Protein AF-A0A959KYC9-F1 (afdb_monomer_lite)

Secondary structure (DSSP, 8-state):
--HHHHHHHHHHHHHHHHHHHHHHHHHHHHHHHHHTTTS-HHHHHHHHHHHHHHHHHHHHHTT-TTTTTTTT----SS--GGGGHHHHHHHHHHHTT----HHHHHHHHHH-SS--SSHHHHHHHHH-TTSHHHHHHHHHHHHHHHHHHHHHHHHHHHHHHHHHHHHHSPPPHHHHHHHHHHHHHHHHHHHHHHHHHHHHHHHGGGGGGTT--HHHHHHHHHHHHHHHHHHHHHTT---

Radius of gyration: 20.06 Å; chains: 1; bounding box: 44×33×62 Å

Sequence (239 aa):
MDISFLVMWLGFALASYSVVGNDVIQTLGTFLTSNEKRVKWWILWLFSASVLSAVLIYGYVQGNISYGRLDKFVFPEQYAWYYLLPPIVLLAITRLGIPVSTTFMILTLFSLSDIPGDLPTMVNSVFDTDQQLGSMIQKSWMGYVVAFGAAIIIYLLITRLTEKFFLDNPITKNGRVFWTIAQWCSTGFLWSQWLTQDLANIYVYLRGGFETTPFGFGVSLAILVGLLAYIFYSRGGAV

Foldseek 3Di:
DQCLVVLLVVLLLLLLLLVCLQVVCVQCVVVLVVCVVPDPLVVVLVLLLVLLCVLQVVCVVVLFSLLCQCVPFDADPGDDNCLSVLSVVSVVVLLVVDRDDLCLSNVVVRRPPDQPPDPVVNVVLCVDCPHPNVVVVVVVVVVVVVVVVVCVVVCVVCCVVPVVVCVVPPQDPVNVVVVNVVVSVVSSVSSSVCSNNCVCSSCSSVVRSNPQDPVNSVVSSCSNSVSSSVCSVCSSDRD

pLDDT: mean 82.15, std 12.06, range [39.38, 97.06]

Structure (mmCIF, N/CA/C/O backbone):
data_AF-A0A959KYC9-F1
#
_entry.id   AF-A0A959KYC9-F1
#
loop_
_atom_site.group_PDB
_atom_site.id
_atom_site.type_symbol
_atom_site.label_atom_id
_atom_site.label_alt_id
_atom_site.label_comp_id
_atom_site.label_asym_id
_atom_site.label_entity_id
_atom_site.label_seq_id
_atom_site.pdbx_PDB_ins_code
_atom_site.Cartn_x
_atom_site.Cartn_y
_atom_site.Cartn_z
_atom_site.occupancy
_atom_site.B_iso_or_equiv
_atom_site.auth_seq_id
_atom_site.auth_comp_id
_atom_site.auth_asym_id
_atom_site.auth_atom_id
_atom_site.pdbx_PDB_model_num
ATOM 1 N N . MET A 1 1 ? 14.164 12.279 -24.801 1.00 49.84 1 MET A N 1
ATOM 2 C CA . MET A 1 1 ? 14.074 12.221 -23.328 1.00 49.84 1 MET A CA 1
ATOM 3 C C . MET A 1 1 ? 13.610 10.830 -22.980 1.00 49.84 1 MET A C 1
ATOM 5 O O . MET A 1 1 ? 12.670 10.372 -23.617 1.00 49.84 1 MET A O 1
ATOM 9 N N . ASP A 1 2 ? 14.299 10.153 -22.070 1.00 69.31 2 ASP A N 1
ATOM 10 C CA . ASP A 1 2 ? 13.946 8.794 -21.673 1.00 69.31 2 ASP A CA 1
ATOM 11 C C . ASP A 1 2 ? 12.583 8.808 -20.957 1.00 69.31 2 ASP A C 1
ATOM 13 O O . ASP A 1 2 ? 12.466 9.226 -19.805 1.00 69.31 2 ASP A O 1
ATOM 17 N N . ILE A 1 3 ? 11.525 8.440 -21.691 1.00 85.31 3 ILE A N 1
ATOM 18 C CA . ILE A 1 3 ? 10.139 8.391 -21.197 1.00 85.31 3 ILE A CA 1
ATOM 19 C C . ILE A 1 3 ? 10.022 7.386 -20.043 1.00 85.31 3 ILE A C 1
ATOM 21 O O . ILE A 1 3 ? 9.133 7.536 -19.205 1.00 85.31 3 ILE A O 1
ATOM 25 N N . SER A 1 4 ? 10.956 6.433 -19.947 1.00 88.06 4 SER A N 1
ATOM 26 C CA . SER A 1 4 ? 10.994 5.403 -18.913 1.00 88.06 4 SER A CA 1
ATOM 27 C C . SER A 1 4 ? 10.927 6.002 -17.508 1.00 88.06 4 SER A C 1
ATOM 29 O O . SER A 1 4 ? 10.061 5.628 -16.722 1.00 88.06 4 SER A O 1
ATOM 31 N N . PHE A 1 5 ? 11.741 7.024 -17.212 1.00 88.81 5 PHE A N 1
ATOM 32 C CA . PHE A 1 5 ? 11.738 7.673 -15.895 1.00 88.81 5 PHE A CA 1
ATOM 33 C C . PHE A 1 5 ? 10.373 8.284 -15.544 1.00 88.81 5 PHE A C 1
ATOM 35 O O . PHE A 1 5 ? 9.886 8.133 -14.422 1.00 88.81 5 PHE A O 1
ATOM 42 N N . LEU A 1 6 ? 9.735 8.954 -16.510 1.00 90.56 6 LEU A N 1
ATOM 43 C CA . LEU A 1 6 ? 8.405 9.535 -16.321 1.00 90.56 6 LEU A CA 1
ATOM 44 C C . LEU A 1 6 ? 7.352 8.446 -16.113 1.00 90.56 6 LEU A C 1
ATOM 46 O O . LEU A 1 6 ? 6.529 8.575 -15.213 1.00 90.56 6 LEU A O 1
ATOM 50 N N . VAL A 1 7 ? 7.390 7.370 -16.901 1.00 91.94 7 VAL A N 1
ATOM 51 C CA . VAL A 1 7 ? 6.451 6.247 -16.782 1.00 91.94 7 VAL A CA 1
ATOM 52 C C . VAL A 1 7 ? 6.616 5.522 -15.451 1.00 91.94 7 VAL A C 1
ATOM 54 O O . VAL A 1 7 ? 5.615 5.189 -14.827 1.00 91.94 7 VAL A O 1
ATOM 57 N N . MET A 1 8 ? 7.845 5.316 -14.979 1.00 92.31 8 MET A N 1
ATOM 58 C CA . MET A 1 8 ? 8.112 4.683 -13.687 1.00 92.31 8 MET A CA 1
ATOM 59 C C . MET A 1 8 ? 7.513 5.492 -12.535 1.00 92.31 8 MET A C 1
ATOM 61 O O . MET A 1 8 ? 6.758 4.950 -11.733 1.00 92.31 8 MET A O 1
ATOM 65 N N . TRP A 1 9 ? 7.788 6.797 -12.460 1.00 92.94 9 TRP A N 1
ATOM 66 C CA . TRP A 1 9 ? 7.301 7.628 -11.354 1.00 92.94 9 TRP A CA 1
ATOM 67 C C . TRP A 1 9 ? 5.812 7.950 -11.446 1.00 92.94 9 TRP A C 1
ATOM 69 O O . TRP A 1 9 ? 5.120 7.940 -10.427 1.00 92.94 9 TRP A O 1
ATOM 79 N N . LEU A 1 10 ? 5.298 8.199 -12.651 1.00 93.69 10 LEU A N 1
ATOM 80 C CA . LEU A 1 10 ? 3.869 8.406 -12.859 1.00 93.69 10 LEU A CA 1
ATOM 81 C C . LEU A 1 10 ? 3.091 7.111 -12.603 1.00 93.69 10 LEU A C 1
ATOM 83 O O . LEU A 1 10 ? 2.069 7.135 -11.924 1.00 93.69 10 LEU A O 1
ATOM 87 N N . GLY A 1 11 ? 3.606 5.979 -13.084 1.00 93.44 11 GLY A N 1
ATOM 88 C CA . GLY A 1 11 ? 3.056 4.652 -12.830 1.00 93.44 11 GLY A CA 1
ATOM 89 C C . GLY A 1 11 ? 3.070 4.316 -11.346 1.00 93.44 11 GLY A C 1
ATOM 90 O O . GLY A 1 11 ? 2.035 3.935 -10.814 1.00 93.44 11 GLY A O 1
ATOM 91 N N . PHE A 1 12 ? 4.180 4.577 -10.649 1.00 94.44 12 PHE A N 1
ATOM 92 C CA . PHE A 1 12 ? 4.275 4.437 -9.196 1.00 94.44 12 PHE A CA 1
ATOM 93 C C . PHE A 1 12 ? 3.235 5.294 -8.470 1.00 94.44 12 PHE A C 1
ATOM 95 O O . PHE A 1 12 ? 2.561 4.794 -7.575 1.00 94.44 12 PHE A O 1
ATOM 102 N N . ALA A 1 13 ? 3.064 6.566 -8.843 1.00 93.81 13 ALA A N 1
ATOM 103 C CA . ALA A 1 13 ? 2.095 7.454 -8.201 1.00 93.81 13 ALA A CA 1
ATOM 104 C C . ALA A 1 13 ? 0.641 7.006 -8.443 1.00 93.81 13 ALA A C 1
ATOM 106 O O . ALA A 1 13 ? -0.153 6.958 -7.502 1.00 93.81 13 ALA A O 1
ATOM 107 N N . LEU A 1 14 ? 0.296 6.630 -9.680 1.00 93.12 14 LEU A N 1
ATOM 108 C CA . LEU A 1 14 ? -1.042 6.146 -10.039 1.00 93.12 14 LEU A CA 1
ATOM 109 C C . LEU A 1 14 ? -1.346 4.778 -9.412 1.00 93.12 14 LEU A C 1
ATOM 111 O O . LEU A 1 14 ? -2.449 4.562 -8.905 1.00 93.12 14 LEU A O 1
ATOM 115 N N . ALA A 1 15 ? -0.374 3.864 -9.408 1.00 92.25 15 ALA A N 1
ATOM 116 C CA . ALA A 1 15 ? -0.476 2.570 -8.738 1.00 92.25 15 ALA A CA 1
ATOM 117 C C . ALA A 1 15 ? -0.603 2.756 -7.226 1.00 92.25 15 ALA A C 1
ATOM 119 O O . ALA A 1 15 ? -1.477 2.161 -6.611 1.00 92.25 15 ALA A O 1
ATOM 120 N N . SER A 1 16 ? 0.189 3.652 -6.631 1.00 92.12 16 SER A N 1
ATOM 121 C CA . SER A 1 16 ? 0.054 3.997 -5.216 1.00 92.12 16 SER A CA 1
ATOM 122 C C . SER A 1 16 ? -1.356 4.489 -4.916 1.00 92.12 16 SER A C 1
ATOM 124 O O . SER A 1 16 ? -1.981 4.001 -3.988 1.00 92.12 16 SER A O 1
ATOM 126 N N . TYR A 1 17 ? -1.901 5.411 -5.711 1.00 90.38 17 TYR A N 1
ATOM 127 C CA . TYR A 1 17 ? -3.243 5.937 -5.463 1.00 90.38 17 TYR A CA 1
ATOM 128 C C . TYR A 1 17 ? -4.341 4.872 -5.626 1.00 90.38 17 TYR A C 1
ATOM 130 O O . TYR A 1 17 ? -5.190 4.742 -4.748 1.00 90.38 17 TYR A O 1
ATOM 138 N N . SER A 1 18 ? -4.301 4.075 -6.699 1.00 88.00 18 SER A N 1
ATOM 139 C CA . SER A 1 18 ? -5.305 3.028 -6.965 1.00 88.00 18 SER A CA 1
ATOM 140 C C . SER A 1 18 ? -5.244 1.865 -5.980 1.00 88.00 18 SER A C 1
ATOM 142 O O . SER A 1 18 ? -6.270 1.481 -5.424 1.00 88.00 18 SER A O 1
ATOM 144 N N . VAL A 1 19 ? -4.052 1.315 -5.742 1.00 87.38 19 VAL A N 1
ATOM 145 C CA . VAL A 1 19 ? -3.854 0.150 -4.870 1.00 87.38 19 VAL A CA 1
ATOM 146 C C . VAL A 1 19 ? -4.106 0.529 -3.418 1.00 87.38 19 VAL A C 1
ATOM 148 O O . VAL A 1 19 ? -4.891 -0.126 -2.739 1.00 87.38 19 VAL A O 1
ATOM 151 N N . VAL A 1 20 ? -3.505 1.626 -2.942 1.00 85.19 20 VAL A N 1
ATOM 152 C CA . VAL A 1 20 ? -3.712 2.085 -1.563 1.00 85.19 20 VAL A CA 1
ATOM 153 C C . VAL A 1 20 ? -5.174 2.506 -1.378 1.00 85.19 20 VAL A C 1
ATOM 155 O O . VAL A 1 20 ? -5.786 2.124 -0.390 1.00 85.19 20 VAL A O 1
ATOM 158 N N . GLY A 1 21 ? -5.777 3.221 -2.332 1.00 80.00 21 GLY A N 1
ATOM 159 C CA . GLY A 1 21 ? -7.188 3.615 -2.258 1.00 80.00 21 GLY A CA 1
ATOM 160 C C . GLY A 1 21 ? -8.151 2.428 -2.137 1.00 80.00 21 GLY A C 1
ATOM 161 O O . GLY A 1 21 ? -9.035 2.449 -1.281 1.00 80.00 21 GLY A O 1
ATOM 162 N N . ASN A 1 22 ? -7.955 1.379 -2.939 1.00 81.88 22 ASN A N 1
ATOM 163 C CA . ASN A 1 22 ? -8.797 0.181 -2.924 1.00 81.88 22 ASN A CA 1
ATOM 164 C C . ASN A 1 22 ? -8.577 -0.672 -1.663 1.00 81.88 22 ASN A C 1
ATOM 166 O O . ASN A 1 22 ? -9.526 -1.017 -0.956 1.00 81.88 22 ASN A O 1
ATOM 170 N N . ASP A 1 23 ? -7.321 -0.990 -1.357 1.00 84.31 23 ASP A N 1
ATOM 171 C CA . ASP A 1 23 ? -6.991 -2.064 -0.421 1.00 84.31 23 ASP A CA 1
ATOM 172 C C . ASP A 1 23 ? -6.817 -1.560 1.026 1.00 84.31 23 ASP A C 1
ATOM 174 O O . ASP A 1 23 ? -7.086 -2.294 1.986 1.00 84.31 23 ASP A O 1
ATOM 178 N N . VAL A 1 24 ? -6.446 -0.285 1.229 1.00 82.38 24 VAL A N 1
ATOM 179 C CA . VAL A 1 24 ? -6.380 0.309 2.580 1.00 82.38 24 VAL A CA 1
ATOM 180 C C . VAL A 1 24 ? -7.754 0.407 3.203 1.00 82.38 24 VAL A C 1
ATOM 182 O O . VAL A 1 24 ? -7.893 0.136 4.392 1.00 82.38 24 VAL A O 1
ATOM 185 N N . ILE A 1 25 ? -8.782 0.764 2.434 1.00 77.94 25 ILE A N 1
ATOM 186 C CA . ILE A 1 25 ? -10.148 0.818 2.962 1.00 77.94 25 ILE A CA 1
ATOM 187 C C . ILE A 1 25 ? -10.609 -0.591 3.354 1.00 77.94 25 ILE A C 1
ATOM 189 O O . ILE A 1 25 ? -11.227 -0.761 4.402 1.00 77.94 25 ILE A O 1
ATOM 193 N N . GLN A 1 26 ? -10.247 -1.618 2.584 1.00 79.56 26 GLN A N 1
ATOM 194 C CA . GLN A 1 26 ? -10.583 -3.007 2.907 1.00 79.56 26 GLN A CA 1
ATOM 195 C C . GLN A 1 26 ? -9.848 -3.515 4.160 1.00 79.56 26 GLN A C 1
ATOM 197 O O . GLN A 1 26 ? -10.431 -4.252 4.954 1.00 79.56 26 GLN A O 1
ATOM 202 N N . THR A 1 27 ? -8.603 -3.082 4.385 1.00 85.62 27 THR A N 1
ATOM 203 C CA . THR A 1 27 ? -7.770 -3.547 5.512 1.00 85.62 27 THR A CA 1
ATOM 204 C C . THR A 1 27 ? -7.965 -2.722 6.789 1.00 85.62 27 THR A C 1
ATOM 206 O O . THR A 1 27 ? -8.078 -3.267 7.886 1.00 85.62 27 THR A O 1
ATOM 209 N N . LEU A 1 28 ? -8.016 -1.394 6.667 1.00 88.69 28 LEU A N 1
ATOM 210 C CA . LEU A 1 28 ? -8.091 -0.436 7.777 1.00 88.69 28 LEU A CA 1
ATOM 211 C C . LEU A 1 28 ? -9.483 0.182 7.952 1.00 88.69 28 LEU A C 1
ATOM 213 O O . LEU A 1 28 ? -9.692 0.919 8.915 1.00 88.69 28 LEU A O 1
ATOM 217 N N . GLY A 1 29 ? -10.452 -0.098 7.077 1.00 86.25 29 GLY A N 1
ATOM 218 C CA . GLY A 1 29 ? -11.781 0.519 7.135 1.00 86.25 29 GLY A CA 1
ATOM 219 C C . GLY A 1 29 ? -12.513 0.236 8.444 1.00 86.25 29 GLY A C 1
ATOM 220 O O . GLY A 1 29 ? -12.996 1.159 9.097 1.00 86.25 29 GLY A O 1
ATOM 221 N N . THR A 1 30 ? -12.510 -1.017 8.907 1.00 86.69 30 THR A N 1
ATOM 222 C CA . THR A 1 30 ? -13.126 -1.388 10.194 1.00 86.69 30 THR A CA 1
ATOM 223 C C . THR A 1 30 ? -12.440 -0.699 11.375 1.00 86.69 30 THR A C 1
ATOM 225 O O . THR A 1 30 ? -13.113 -0.269 12.317 1.00 86.69 30 THR A O 1
ATOM 228 N N . PHE A 1 31 ? -11.116 -0.529 11.319 1.00 89.56 31 PHE A N 1
ATOM 229 C CA . PHE A 1 31 ? -10.345 0.232 12.299 1.00 89.56 31 PHE A CA 1
ATOM 230 C C . PHE A 1 31 ? -10.720 1.716 12.288 1.00 89.56 31 PHE A C 1
ATOM 232 O O . PHE A 1 31 ? -10.962 2.289 13.356 1.00 89.56 31 PHE A O 1
ATOM 239 N N . LEU A 1 32 ? -10.836 2.318 11.102 1.00 87.88 32 LEU A N 1
ATOM 240 C CA . LEU A 1 32 ? -11.215 3.714 10.928 1.00 87.88 32 LEU A CA 1
ATOM 241 C C . LEU A 1 32 ? -12.621 3.963 11.490 1.00 87.88 32 LEU A C 1
ATOM 243 O O . LEU A 1 32 ? -12.776 4.782 12.394 1.00 87.88 32 LEU A O 1
ATOM 247 N N . THR A 1 33 ? -13.622 3.192 11.057 1.00 86.31 33 THR A N 1
ATOM 248 C CA . THR A 1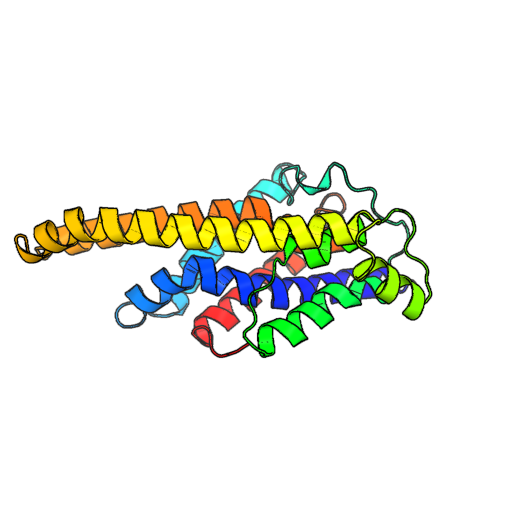 33 ? -15.019 3.327 11.504 1.00 86.31 33 THR A CA 1
ATOM 249 C C . THR A 1 33 ? -15.184 3.047 13.000 1.00 86.31 33 THR A C 1
ATOM 251 O O . THR A 1 33 ? -15.949 3.727 13.683 1.00 86.31 33 THR A O 1
ATOM 254 N N . SER A 1 34 ? -14.436 2.093 13.563 1.00 85.81 34 SER A N 1
ATOM 255 C CA . SER A 1 34 ? -14.510 1.793 15.003 1.00 85.81 34 SER A CA 1
ATOM 256 C C . SER A 1 34 ? -13.945 2.913 15.884 1.00 85.81 34 SER A C 1
ATOM 258 O O . SER A 1 34 ? -14.353 3.054 17.042 1.00 85.81 34 SER A O 1
ATOM 260 N N . ASN A 1 35 ? -13.007 3.710 15.359 1.00 88.06 35 ASN A N 1
ATOM 261 C CA . ASN A 1 35 ? -12.293 4.734 16.121 1.00 88.06 35 ASN A CA 1
ATOM 262 C C . ASN A 1 35 ? -12.667 6.177 15.731 1.00 88.06 35 ASN A C 1
ATOM 264 O O . ASN A 1 35 ? -12.376 7.083 16.510 1.00 88.06 35 ASN A O 1
ATOM 268 N N . GLU A 1 36 ? -13.364 6.412 14.612 1.00 82.25 36 GLU A N 1
ATOM 269 C CA . GLU A 1 36 ? -13.624 7.754 14.049 1.00 82.25 36 GLU A CA 1
ATOM 270 C C . GLU A 1 36 ? -14.309 8.731 15.020 1.00 82.25 36 GLU A C 1
ATOM 272 O O . GLU A 1 36 ? -14.095 9.940 14.955 1.00 82.25 36 GLU A O 1
ATOM 277 N N . LYS A 1 37 ? -15.142 8.214 15.935 1.00 83.88 37 LYS A N 1
ATOM 278 C CA . LYS A 1 37 ? -15.892 9.028 16.907 1.00 83.88 37 LYS A CA 1
ATOM 279 C C . LYS A 1 37 ? -15.077 9.364 18.154 1.00 83.88 37 LYS A C 1
ATOM 281 O O . LYS A 1 37 ? -15.452 10.262 18.900 1.00 83.88 37 LYS A O 1
ATOM 286 N N . ARG A 1 38 ? -14.012 8.607 18.427 1.00 84.94 38 ARG A N 1
ATOM 287 C CA . ARG A 1 38 ? -13.244 8.677 19.684 1.00 84.94 38 ARG A CA 1
ATOM 288 C C . ARG A 1 38 ? -11.834 9.211 19.488 1.00 84.94 38 ARG A C 1
ATOM 290 O O . ARG A 1 38 ? -11.278 9.804 20.405 1.00 84.94 38 ARG A O 1
ATOM 297 N N . VAL A 1 39 ? -11.258 8.986 18.314 1.00 88.38 39 VAL A N 1
ATOM 298 C CA . VAL A 1 39 ? -9.859 9.266 18.013 1.00 88.38 39 VAL A CA 1
ATOM 299 C C . VAL A 1 39 ? -9.798 10.158 16.782 1.00 88.38 39 VAL A C 1
ATOM 301 O O . VAL A 1 39 ? -10.495 9.939 15.794 1.00 88.38 39 VAL A O 1
ATOM 304 N N . LYS A 1 40 ? -8.962 11.196 16.844 1.00 91.69 40 LYS A N 1
ATOM 305 C CA . LYS A 1 40 ? -8.766 12.116 15.720 1.00 91.69 40 LYS A CA 1
ATOM 306 C C . LYS A 1 40 ? -8.071 11.385 14.566 1.00 91.69 40 LYS A C 1
ATOM 308 O O . LYS A 1 40 ? -7.147 10.609 14.800 1.00 91.69 40 LYS A O 1
ATOM 313 N N . TRP A 1 41 ? -8.464 11.694 13.329 1.00 90.62 41 TRP A N 1
ATOM 314 C CA . TRP A 1 41 ? -7.950 11.038 12.118 1.00 90.62 41 TRP A CA 1
ATOM 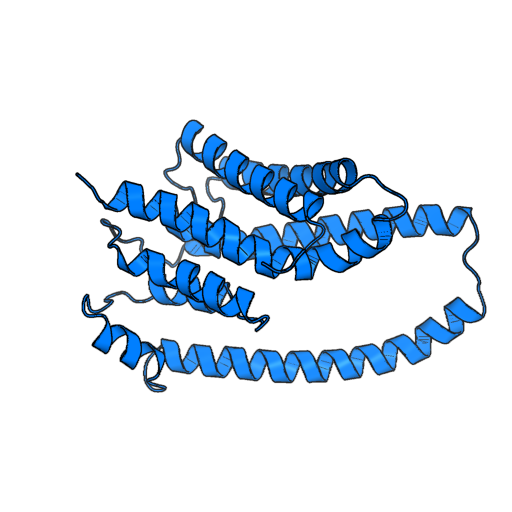315 C C . TRP A 1 41 ? -6.416 11.043 12.032 1.00 90.62 41 TRP A C 1
ATOM 317 O O . TRP A 1 41 ? -5.831 10.039 11.646 1.00 90.62 41 TRP A O 1
ATOM 327 N N . TRP A 1 42 ? -5.757 12.127 12.460 1.00 92.56 42 TRP A N 1
ATOM 328 C CA . TRP A 1 42 ? -4.298 12.248 12.397 1.00 92.56 42 TRP A CA 1
ATOM 329 C C . TRP A 1 42 ? -3.575 11.294 13.356 1.00 92.56 42 TRP A C 1
ATOM 331 O O . TRP A 1 42 ? -2.441 10.925 13.089 1.00 92.56 42 TRP A O 1
ATOM 341 N N . ILE A 1 43 ? -4.217 10.849 14.444 1.00 93.94 43 ILE A N 1
ATOM 342 C CA . ILE A 1 43 ? -3.646 9.842 15.355 1.00 93.94 43 ILE A CA 1
ATOM 343 C C . ILE A 1 43 ? -3.736 8.457 14.707 1.00 93.94 43 ILE A C 1
ATOM 345 O O . ILE A 1 43 ? -2.770 7.698 14.727 1.00 93.94 43 ILE A O 1
ATOM 349 N N . LEU A 1 44 ? -4.884 8.144 14.097 1.00 92.75 44 LEU A N 1
ATOM 350 C CA . LEU A 1 44 ? -5.084 6.898 13.352 1.00 92.75 44 LEU A CA 1
ATOM 351 C C . LEU A 1 44 ? -4.124 6.822 12.154 1.00 92.75 44 LEU A C 1
ATOM 353 O O . LEU A 1 44 ? -3.540 5.769 11.886 1.00 92.75 44 LEU A O 1
ATOM 357 N N . TRP A 1 45 ? -3.928 7.956 11.478 1.00 94.19 45 TRP A N 1
ATOM 358 C CA . TRP A 1 45 ? -2.949 8.109 10.413 1.00 94.19 45 TRP A CA 1
ATOM 359 C C . TRP A 1 45 ? -1.530 7.938 10.943 1.00 94.19 45 TRP A C 1
ATOM 361 O O . TRP A 1 45 ? -0.804 7.138 10.381 1.00 94.19 45 TRP A O 1
ATOM 371 N N . LEU A 1 46 ? -1.139 8.604 12.035 1.00 95.81 46 LEU A N 1
ATOM 372 C CA . LEU A 1 46 ? 0.211 8.486 12.598 1.00 95.81 46 LEU A CA 1
ATOM 373 C C . LEU A 1 46 ? 0.534 7.039 12.981 1.00 95.81 46 LEU A C 1
ATOM 375 O O . LEU A 1 46 ? 1.617 6.552 12.667 1.00 95.81 46 LEU A O 1
ATOM 379 N N . PHE A 1 47 ? -0.420 6.326 13.584 1.00 95.31 47 PHE A N 1
ATOM 380 C CA . PHE A 1 47 ? -0.284 4.897 13.852 1.00 95.31 47 PHE A CA 1
ATOM 381 C C . PHE A 1 47 ? -0.050 4.103 12.558 1.00 95.31 47 PHE A C 1
ATOM 383 O O . PHE A 1 47 ? 0.968 3.426 12.420 1.00 95.31 47 PHE A O 1
ATOM 390 N N . SER A 1 48 ? -0.934 4.243 11.572 1.00 94.44 48 SER A N 1
ATOM 391 C CA . SER A 1 48 ? -0.862 3.476 10.319 1.00 94.44 48 SER A CA 1
ATOM 392 C C . SER A 1 48 ? 0.364 3.841 9.466 1.00 94.44 48 SER A C 1
ATOM 394 O O . SER A 1 48 ? 0.984 2.971 8.855 1.00 94.44 48 SER A O 1
ATOM 396 N N . ALA A 1 49 ? 0.752 5.118 9.469 1.00 96.12 49 ALA A N 1
ATOM 397 C CA . ALA A 1 49 ? 1.929 5.656 8.800 1.00 96.12 49 ALA A CA 1
ATOM 398 C C . ALA A 1 49 ? 3.219 5.184 9.473 1.00 96.12 49 ALA A C 1
ATOM 400 O O . ALA A 1 49 ? 4.194 4.919 8.776 1.00 96.12 49 ALA A O 1
ATOM 401 N N . SER A 1 50 ? 3.231 5.035 10.803 1.00 97.06 50 SER A N 1
ATOM 402 C CA . SER A 1 50 ? 4.386 4.491 11.525 1.00 97.06 50 SER A CA 1
ATOM 403 C C . SER A 1 50 ? 4.645 3.031 11.156 1.00 97.06 50 SER A C 1
ATOM 405 O O . SER A 1 50 ? 5.784 2.678 10.859 1.00 97.06 50 SER A O 1
ATOM 407 N N . VAL A 1 51 ? 3.592 2.210 11.059 1.00 96.56 51 VAL A N 1
ATOM 408 C CA . VAL A 1 51 ? 3.688 0.817 10.593 1.00 96.56 51 VAL A CA 1
ATOM 409 C C . VAL A 1 51 ? 4.137 0.763 9.132 1.00 96.56 51 VAL A C 1
ATOM 411 O O . VAL A 1 51 ? 5.088 0.051 8.823 1.00 96.56 51 VAL A O 1
ATOM 414 N N . LEU A 1 52 ? 3.527 1.564 8.249 1.00 95.62 52 LEU A N 1
ATOM 415 C CA . LEU A 1 52 ? 3.937 1.669 6.842 1.00 95.62 52 LEU A CA 1
ATOM 416 C C . LEU A 1 52 ? 5.412 2.055 6.701 1.00 95.62 52 LEU A C 1
ATOM 418 O O . LEU A 1 52 ? 6.155 1.408 5.965 1.00 95.62 52 LEU A O 1
ATOM 422 N N . SER A 1 53 ? 5.851 3.069 7.445 1.00 96.56 53 SER A N 1
ATOM 423 C CA . SER A 1 53 ? 7.236 3.537 7.413 1.00 96.56 53 SER A CA 1
ATOM 424 C C . SER A 1 53 ? 8.189 2.474 7.946 1.00 96.56 53 SER A C 1
ATOM 426 O O . SER A 1 53 ? 9.219 2.233 7.330 1.00 96.56 53 SER A O 1
ATOM 428 N N . ALA A 1 54 ? 7.845 1.797 9.045 1.00 96.56 54 ALA A N 1
ATOM 429 C CA . ALA A 1 54 ? 8.669 0.731 9.607 1.00 96.56 54 ALA A CA 1
ATOM 430 C C . ALA A 1 54 ? 8.852 -0.431 8.618 1.00 96.56 54 ALA A C 1
ATOM 432 O O . ALA A 1 54 ? 9.977 -0.880 8.414 1.00 96.56 54 ALA A O 1
ATOM 433 N N . VAL A 1 55 ? 7.774 -0.872 7.960 1.00 95.25 55 VAL A N 1
ATOM 434 C CA . VAL A 1 55 ? 7.821 -1.944 6.952 1.00 95.25 55 VAL A CA 1
ATOM 435 C C . VAL A 1 55 ? 8.642 -1.516 5.731 1.00 95.25 55 VAL A C 1
ATOM 437 O O . VAL A 1 55 ? 9.473 -2.284 5.254 1.00 95.25 55 VAL A O 1
ATOM 440 N N . LEU A 1 56 ? 8.473 -0.291 5.234 1.00 93.94 56 LEU A N 1
ATOM 441 C CA . LEU A 1 56 ? 9.244 0.195 4.084 1.00 93.94 56 LEU A CA 1
ATOM 442 C C . LEU A 1 56 ? 10.726 0.382 4.405 1.00 93.94 56 LEU A C 1
ATOM 444 O O . LEU A 1 56 ? 11.575 -0.044 3.626 1.00 93.94 56 LEU A O 1
ATOM 448 N N . ILE A 1 57 ? 11.044 0.986 5.553 1.00 94.69 57 ILE A N 1
ATOM 449 C CA . ILE A 1 57 ? 12.426 1.180 6.004 1.00 94.69 57 ILE A CA 1
ATOM 450 C C . ILE A 1 57 ? 13.097 -0.176 6.211 1.00 94.69 57 ILE A C 1
ATOM 452 O O . ILE A 1 57 ? 14.224 -0.361 5.763 1.00 94.69 57 ILE A O 1
ATOM 456 N N . TYR A 1 58 ? 12.411 -1.135 6.840 1.00 94.25 58 TYR A N 1
ATOM 457 C CA . TYR A 1 58 ? 12.949 -2.480 7.015 1.00 94.25 58 TYR A CA 1
ATOM 458 C C . TYR A 1 58 ? 13.249 -3.138 5.664 1.00 94.25 58 TYR A C 1
ATOM 460 O O . TYR A 1 58 ? 14.372 -3.584 5.453 1.00 94.25 58 TYR A O 1
ATOM 468 N N . GLY A 1 59 ? 12.297 -3.130 4.726 1.00 91.38 59 GLY A N 1
ATOM 469 C CA . GLY A 1 59 ? 12.502 -3.685 3.385 1.00 91.38 59 GLY A CA 1
ATOM 470 C C . GLY A 1 59 ? 13.651 -3.007 2.631 1.00 91.38 59 GLY A C 1
ATOM 471 O O . GLY A 1 59 ? 14.487 -3.685 2.040 1.00 91.38 59 GLY A O 1
ATOM 472 N N . TYR A 1 60 ? 13.755 -1.678 2.716 1.00 91.19 60 TYR A N 1
ATOM 473 C CA . TYR A 1 60 ? 14.842 -0.913 2.101 1.00 91.19 60 TYR A CA 1
ATOM 474 C C . TYR A 1 60 ? 16.213 -1.253 2.704 1.00 91.19 60 TYR A C 1
ATOM 476 O O . TYR A 1 60 ? 17.168 -1.473 1.967 1.00 91.19 60 TYR A O 1
ATOM 484 N N . VAL A 1 61 ? 16.315 -1.364 4.034 1.00 91.06 61 VAL A N 1
ATOM 485 C CA . VAL A 1 61 ? 17.562 -1.752 4.722 1.00 91.06 61 VAL A CA 1
ATOM 486 C C . VAL A 1 61 ? 17.970 -3.188 4.386 1.00 91.06 61 VAL A C 1
ATOM 488 O O . VAL A 1 61 ? 19.158 -3.463 4.251 1.00 91.06 61 VAL A O 1
ATOM 491 N N . GLN A 1 62 ? 17.003 -4.094 4.209 1.00 88.62 62 GLN A N 1
ATOM 492 C CA . GLN A 1 62 ? 17.253 -5.461 3.731 1.00 88.62 62 GLN A CA 1
ATOM 493 C C . GLN A 1 62 ? 17.562 -5.526 2.223 1.00 88.62 62 GLN A C 1
ATOM 495 O O . GLN A 1 62 ? 17.834 -6.603 1.698 1.00 88.62 62 GLN A O 1
ATOM 500 N N . GLY A 1 63 ? 17.512 -4.394 1.515 1.00 84.88 63 GLY A N 1
ATOM 501 C CA . GLY A 1 63 ? 17.779 -4.302 0.082 1.00 84.88 63 GLY A CA 1
ATOM 502 C C . GLY A 1 63 ? 16.640 -4.790 -0.814 1.00 84.88 63 GLY A C 1
ATOM 503 O O . GLY A 1 63 ? 16.832 -4.863 -2.020 1.00 84.88 63 GLY A O 1
ATOM 504 N N . ASN A 1 64 ? 15.463 -5.117 -0.268 1.00 84.81 64 ASN A N 1
ATOM 505 C CA . ASN A 1 64 ? 14.303 -5.560 -1.043 1.00 84.81 64 ASN A CA 1
ATOM 506 C C . ASN A 1 64 ? 12.992 -5.089 -0.396 1.00 84.81 64 ASN A C 1
ATOM 508 O O . ASN A 1 64 ? 12.467 -5.716 0.527 1.00 84.81 64 ASN A O 1
ATOM 512 N N . ILE A 1 65 ? 12.418 -4.004 -0.925 1.00 87.88 65 ILE A N 1
ATOM 513 C CA . ILE A 1 65 ? 11.146 -3.446 -0.433 1.00 87.88 65 ILE A CA 1
ATOM 514 C C . ILE A 1 65 ? 9.967 -4.384 -0.730 1.00 87.88 65 ILE A C 1
ATOM 516 O O . ILE A 1 65 ? 8.959 -4.364 -0.028 1.00 87.88 65 ILE A O 1
ATOM 520 N N . SER A 1 66 ? 10.097 -5.236 -1.748 1.00 85.56 66 SER A N 1
ATOM 521 C CA . SER A 1 66 ? 9.056 -6.181 -2.153 1.00 85.56 66 SER A CA 1
ATOM 522 C C . SER A 1 66 ? 9.090 -7.518 -1.405 1.00 85.56 66 SER A C 1
ATOM 524 O O . SER A 1 66 ? 8.298 -8.399 -1.729 1.00 85.56 66 SER A O 1
ATOM 526 N N . TYR A 1 67 ? 9.987 -7.700 -0.426 1.00 86.62 67 TYR A N 1
ATOM 527 C CA . TYR A 1 67 ? 10.065 -8.913 0.404 1.00 86.62 67 TYR A CA 1
ATOM 528 C C . TYR A 1 67 ? 10.120 -10.222 -0.406 1.00 86.62 67 TYR A C 1
ATOM 530 O O . TYR A 1 67 ? 9.480 -11.218 -0.068 1.00 86.62 67 TYR A O 1
ATOM 538 N N . GLY A 1 68 ? 10.856 -10.218 -1.516 1.00 84.75 68 GLY A N 1
ATOM 539 C CA . GLY A 1 68 ? 11.023 -11.388 -2.377 1.00 84.75 68 GLY A CA 1
ATOM 540 C C . GLY A 1 68 ? 9.892 -11.630 -3.382 1.00 84.75 68 GLY A C 1
ATOM 541 O O . GLY A 1 68 ? 9.954 -12.558 -4.190 1.00 84.75 68 GLY A O 1
ATOM 542 N N . ARG A 1 69 ? 8.832 -10.809 -3.365 1.00 86.44 69 ARG A N 1
ATOM 543 C CA . ARG A 1 69 ? 7.665 -10.974 -4.250 1.00 86.44 69 ARG A CA 1
ATOM 544 C C . ARG A 1 69 ? 7.998 -10.707 -5.714 1.00 86.44 69 ARG A C 1
ATOM 546 O O . ARG A 1 69 ? 7.374 -11.313 -6.583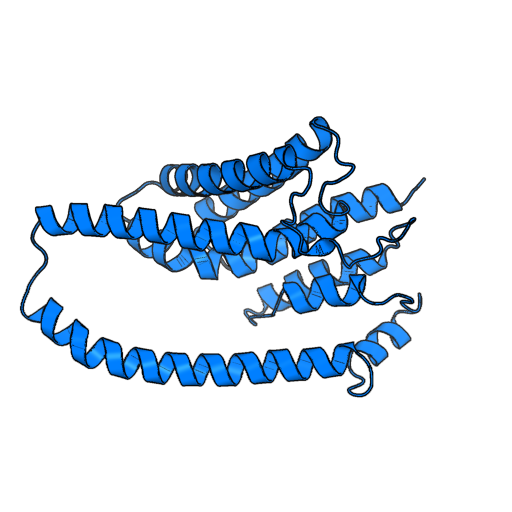 1.00 86.44 69 ARG A O 1
ATOM 553 N N . LEU A 1 70 ? 8.960 -9.821 -5.976 1.00 85.75 70 LEU A N 1
ATOM 554 C CA . LEU A 1 70 ? 9.354 -9.437 -7.330 1.00 85.75 70 LEU A CA 1
ATOM 555 C C . LEU A 1 70 ? 10.617 -10.149 -7.839 1.00 85.75 70 LEU A C 1
ATOM 557 O O . LEU A 1 70 ? 11.002 -9.932 -8.980 1.00 85.75 70 LEU A O 1
ATOM 561 N N . ASP A 1 71 ? 11.220 -11.050 -7.060 1.00 84.88 71 ASP A N 1
ATOM 562 C CA . ASP A 1 71 ? 12.504 -11.691 -7.404 1.00 84.88 71 ASP A CA 1
ATOM 563 C C . ASP A 1 71 ? 12.441 -12.555 -8.676 1.00 84.88 71 ASP A C 1
ATOM 565 O O . ASP A 1 71 ? 13.461 -12.850 -9.292 1.00 84.88 71 ASP A O 1
ATOM 569 N N . LYS A 1 72 ? 11.236 -12.982 -9.072 1.00 79.00 72 LYS A N 1
ATOM 570 C CA . LYS A 1 72 ? 10.997 -13.774 -10.290 1.00 79.00 72 LYS A CA 1
ATOM 571 C C . LYS A 1 72 ? 10.691 -12.919 -11.522 1.00 79.00 72 LYS A C 1
ATOM 573 O O . LYS A 1 72 ? 10.540 -13.477 -12.605 1.00 79.00 72 LYS A O 1
ATOM 578 N N . PHE A 1 73 ? 10.539 -11.606 -11.358 1.00 79.44 73 PHE A N 1
ATOM 579 C CA . PHE A 1 73 ? 10.200 -10.699 -12.446 1.00 79.44 73 PHE A CA 1
ATOM 580 C C . PHE A 1 73 ? 11.470 -10.192 -13.117 1.00 79.44 73 PHE A C 1
ATOM 582 O O . PHE A 1 73 ? 12.421 -9.776 -12.458 1.00 79.44 73 PHE A O 1
ATOM 589 N N . VAL A 1 74 ? 11.459 -10.193 -14.446 1.00 79.69 74 VAL A N 1
ATOM 590 C CA . VAL A 1 74 ? 12.498 -9.550 -15.247 1.00 79.69 74 VAL A CA 1
ATOM 591 C C . VAL A 1 74 ? 11.991 -8.158 -15.593 1.00 79.69 74 VAL A C 1
ATOM 593 O O . VAL A 1 74 ? 11.009 -8.015 -16.318 1.00 79.69 74 VAL A O 1
ATOM 596 N N . PHE A 1 75 ? 12.619 -7.127 -15.029 1.00 82.56 75 PHE A N 1
ATOM 597 C CA . PHE A 1 75 ? 12.210 -5.751 -15.295 1.00 82.56 75 PHE A CA 1
ATOM 598 C C . PHE A 1 75 ? 12.676 -5.306 -16.685 1.00 82.56 75 PHE A C 1
ATOM 600 O O . PHE A 1 75 ? 13.833 -5.546 -17.038 1.00 82.56 75 PHE A O 1
ATOM 607 N N . PRO A 1 76 ? 11.821 -4.620 -17.461 1.00 79.50 76 PRO A N 1
ATOM 608 C CA . PRO A 1 76 ? 12.214 -4.104 -18.761 1.00 79.50 76 PRO A CA 1
ATOM 609 C C . PRO A 1 76 ? 13.274 -3.007 -18.602 1.00 79.50 76 PRO A C 1
ATOM 611 O O . PRO A 1 76 ? 13.226 -2.188 -17.673 1.00 79.50 76 PRO A O 1
ATOM 614 N N . GLU A 1 77 ? 14.218 -2.949 -19.543 1.00 78.12 77 GLU A N 1
ATOM 615 C CA . GLU A 1 77 ? 15.212 -1.871 -19.588 1.00 78.12 77 GLU A CA 1
ATOM 616 C C . GLU A 1 77 ? 14.546 -0.506 -19.813 1.00 78.12 77 GLU A C 1
ATOM 618 O O . GLU A 1 77 ? 14.961 0.484 -19.212 1.00 78.12 77 GLU A O 1
ATOM 623 N N . GLN A 1 78 ? 13.468 -0.470 -20.607 1.00 82.06 78 GLN A N 1
ATOM 624 C CA . GLN A 1 78 ? 12.696 0.733 -20.918 1.00 82.06 78 GLN A CA 1
ATOM 625 C C . GLN A 1 78 ? 11.211 0.536 -20.601 1.00 82.06 78 GLN A C 1
ATOM 627 O O . GLN A 1 78 ? 10.575 -0.400 -21.083 1.00 82.06 78 GLN A O 1
ATOM 632 N N . TYR A 1 79 ? 10.637 1.455 -19.824 1.00 85.94 79 TYR A N 1
ATOM 633 C CA . TYR A 1 79 ? 9.211 1.468 -19.514 1.00 85.94 79 TYR A CA 1
ATOM 634 C C . TYR A 1 79 ? 8.449 2.255 -20.586 1.00 85.94 79 TYR A C 1
ATOM 636 O O . TYR A 1 79 ? 8.514 3.484 -20.655 1.00 85.94 79 TYR A O 1
ATOM 644 N N . ALA A 1 80 ? 7.698 1.541 -21.421 1.00 86.19 80 ALA A N 1
ATOM 645 C CA . ALA A 1 80 ? 6.796 2.136 -22.399 1.00 86.19 80 ALA A CA 1
ATOM 646 C C . ALA A 1 80 ? 5.501 2.671 -21.760 1.00 86.19 80 ALA A C 1
ATOM 648 O O . ALA A 1 80 ? 5.100 2.274 -20.667 1.00 86.19 80 ALA A O 1
ATOM 649 N N . TRP A 1 81 ? 4.796 3.548 -22.477 1.00 85.25 81 TRP A N 1
ATOM 650 C CA . TRP A 1 81 ? 3.588 4.227 -21.987 1.00 85.25 81 TRP A CA 1
ATOM 651 C C . TRP A 1 81 ? 2.475 3.272 -21.516 1.00 85.25 81 TRP A C 1
ATOM 653 O O . TRP A 1 81 ? 1.729 3.614 -20.599 1.00 85.25 81 TRP A O 1
ATOM 663 N N . TYR A 1 82 ? 2.368 2.075 -22.104 1.00 83.00 82 TYR A N 1
ATOM 664 C CA . TYR A 1 82 ? 1.308 1.114 -21.790 1.00 83.00 82 TYR A CA 1
ATOM 665 C C . TYR A 1 82 ? 1.417 0.531 -20.372 1.00 83.00 82 TYR A C 1
ATOM 667 O O . TYR A 1 82 ? 0.414 0.065 -19.839 1.00 83.00 82 TYR A O 1
ATOM 675 N N . TYR A 1 83 ? 2.570 0.639 -19.696 1.00 86.12 83 TYR A N 1
ATOM 676 C CA . TYR A 1 83 ? 2.686 0.280 -18.274 1.00 86.12 83 TYR A CA 1
ATOM 677 C C . TYR A 1 83 ? 1.837 1.171 -17.356 1.00 86.12 83 TYR A C 1
ATOM 679 O O . TYR A 1 83 ? 1.583 0.803 -16.210 1.00 86.12 83 TYR A O 1
ATOM 687 N N . LEU A 1 84 ? 1.352 2.318 -17.843 1.00 89.31 84 LEU A N 1
ATOM 688 C CA . LEU A 1 84 ? 0.394 3.162 -17.125 1.00 89.31 84 LEU A CA 1
ATOM 689 C C . LEU A 1 84 ? -1.050 2.649 -17.226 1.00 89.31 84 LEU A C 1
ATOM 691 O O . LEU A 1 84 ? -1.899 3.095 -16.459 1.00 89.31 84 LEU A O 1
ATOM 695 N N . LEU A 1 85 ? -1.351 1.722 -18.142 1.00 86.31 85 LEU A N 1
ATOM 696 C CA . LEU A 1 85 ? -2.717 1.237 -18.345 1.00 86.31 85 LEU A CA 1
ATOM 697 C C . LEU A 1 85 ? -3.290 0.518 -17.118 1.00 86.31 85 LEU A C 1
ATOM 699 O O . LEU A 1 85 ? -4.401 0.883 -16.738 1.00 86.31 85 LEU A O 1
ATOM 703 N N . PRO A 1 86 ? -2.587 -0.419 -16.444 1.00 86.38 86 PRO A N 1
ATOM 704 C CA . PRO A 1 86 ? -3.135 -1.091 -15.269 1.00 86.38 86 PRO A CA 1
ATOM 705 C C . PRO A 1 86 ? -3.616 -0.133 -14.174 1.00 86.38 86 PRO A C 1
ATOM 707 O O . PRO A 1 86 ? -4.777 -0.239 -13.789 1.00 86.38 86 PRO A O 1
ATOM 710 N N . PRO A 1 87 ? -2.823 0.847 -13.694 1.00 89.56 87 PRO A N 1
ATOM 711 C CA . PRO A 1 87 ? -3.294 1.735 -12.644 1.00 89.56 87 PRO A CA 1
ATOM 712 C C . PRO A 1 87 ? -4.390 2.686 -13.139 1.00 89.56 87 PRO A C 1
ATOM 714 O O . PRO A 1 87 ? -5.285 3.006 -12.368 1.00 89.56 87 PRO A O 1
ATOM 717 N N . ILE A 1 88 ? -4.396 3.093 -14.415 1.00 89.69 88 ILE A N 1
ATOM 718 C CA . ILE A 1 88 ? -5.495 3.898 -14.982 1.00 89.69 88 ILE A CA 1
ATOM 719 C C . ILE A 1 88 ? -6.806 3.101 -15.005 1.00 89.69 88 ILE A C 1
ATOM 721 O O . ILE A 1 88 ? -7.851 3.616 -14.605 1.00 89.69 88 ILE A O 1
ATOM 725 N N . VAL A 1 89 ? -6.757 1.846 -15.455 1.00 85.75 89 VAL A N 1
ATOM 726 C CA . VAL A 1 89 ? -7.921 0.954 -15.494 1.00 85.75 89 VAL A CA 1
ATOM 727 C C . VAL A 1 89 ? -8.396 0.635 -14.080 1.00 85.75 89 VAL A C 1
ATOM 729 O O . VAL A 1 89 ? -9.598 0.703 -13.830 1.00 85.75 89 VAL A O 1
ATOM 732 N N . LEU A 1 90 ? -7.480 0.375 -13.140 1.00 85.06 90 LEU A N 1
ATOM 733 C CA . LEU A 1 90 ? -7.828 0.212 -11.729 1.00 85.06 90 LEU A CA 1
ATOM 734 C C . LEU A 1 90 ? -8.580 1.435 -11.216 1.00 85.06 90 LEU A C 1
ATOM 736 O O . LEU A 1 90 ? -9.673 1.259 -10.700 1.00 85.06 90 LEU A O 1
ATOM 740 N N . LEU A 1 91 ? -8.065 2.653 -11.421 1.00 85.19 91 LEU A N 1
ATOM 741 C CA . LEU A 1 91 ? -8.754 3.875 -10.988 1.00 85.19 91 LEU A CA 1
ATOM 742 C C . LEU A 1 91 ? -10.154 4.013 -11.589 1.00 85.19 91 LEU A C 1
ATOM 744 O O . LEU A 1 91 ? -11.087 4.417 -10.897 1.00 85.19 91 LEU A O 1
ATOM 748 N N . ALA A 1 92 ? -10.315 3.678 -12.870 1.00 85.94 92 ALA A N 1
ATOM 749 C CA . ALA A 1 92 ? -11.617 3.727 -13.522 1.00 85.94 92 ALA A CA 1
ATOM 750 C C . ALA A 1 92 ? -12.601 2.722 -12.903 1.00 85.94 92 ALA A C 1
ATOM 752 O O . ALA A 1 92 ? -13.753 3.069 -12.649 1.00 85.94 92 ALA A O 1
ATOM 753 N N . ILE A 1 93 ? -12.152 1.493 -12.635 1.00 81.62 93 ILE A N 1
ATOM 754 C CA . ILE A 1 93 ? -13.005 0.427 -12.103 1.00 81.62 93 ILE A CA 1
ATOM 755 C C . ILE A 1 93 ? -13.295 0.625 -10.609 1.00 81.62 93 ILE A C 1
ATOM 757 O O . ILE A 1 93 ? -14.440 0.451 -10.189 1.00 81.62 93 ILE A O 1
ATOM 761 N N . THR A 1 94 ? -12.312 1.054 -9.811 1.00 77.00 94 THR A N 1
ATOM 762 C CA . THR A 1 94 ? -12.511 1.350 -8.382 1.00 77.00 94 THR A CA 1
ATOM 763 C C . THR A 1 94 ? -13.524 2.471 -8.191 1.00 77.00 94 THR A C 1
ATOM 765 O O . THR A 1 94 ? -14.337 2.400 -7.274 1.00 77.00 94 THR A O 1
ATOM 768 N N . ARG A 1 95 ? -13.571 3.433 -9.123 1.00 79.75 95 ARG A N 1
ATOM 769 C CA . ARG A 1 95 ? -14.570 4.510 -9.129 1.00 79.75 95 ARG A CA 1
ATOM 770 C C . ARG A 1 95 ? -15.991 4.055 -9.436 1.00 79.75 95 ARG A C 1
ATOM 772 O O . ARG A 1 95 ? -16.955 4.720 -9.061 1.00 79.75 95 ARG A O 1
ATOM 779 N N . LEU A 1 96 ? -16.138 2.902 -10.083 1.00 79.31 96 LEU A N 1
ATOM 780 C CA . LEU A 1 96 ? -17.426 2.230 -10.256 1.00 79.31 96 LEU A CA 1
ATOM 781 C C . LEU A 1 96 ? -17.808 1.376 -9.034 1.00 79.31 96 LEU A C 1
ATOM 783 O O . LEU A 1 96 ? -18.869 0.758 -9.035 1.00 79.31 96 LEU A O 1
ATOM 787 N N . GLY A 1 97 ? -16.964 1.330 -7.996 1.00 71.38 97 GLY A N 1
ATOM 788 C CA . GLY A 1 97 ? -17.193 0.544 -6.784 1.00 71.38 97 GLY A CA 1
ATOM 789 C C . GLY A 1 97 ? -17.038 -0.965 -6.984 1.00 71.38 97 GLY A C 1
ATOM 790 O O . GLY A 1 97 ? -17.480 -1.741 -6.138 1.00 71.38 97 GLY A O 1
ATOM 791 N N . ILE A 1 98 ? -16.439 -1.396 -8.098 1.00 73.19 98 ILE A N 1
ATOM 792 C CA . ILE A 1 98 ? -16.210 -2.813 -8.383 1.00 73.19 98 ILE A CA 1
ATOM 793 C C . ILE A 1 98 ? -14.889 -3.221 -7.711 1.00 73.19 98 ILE A C 1
ATOM 795 O O . ILE A 1 98 ? -13.846 -2.663 -8.055 1.00 73.19 98 ILE A O 1
ATOM 799 N N . PRO A 1 99 ? -14.893 -4.187 -6.774 1.00 68.06 99 PRO A N 1
ATOM 800 C CA . PRO A 1 99 ? -13.664 -4.680 -6.169 1.00 68.06 99 PRO A CA 1
ATOM 801 C C . PRO A 1 99 ? -12.876 -5.501 -7.194 1.00 68.06 99 PRO A C 1
ATOM 803 O O . PRO A 1 99 ? -13.415 -6.414 -7.821 1.00 68.06 99 PRO A O 1
ATOM 806 N N . VAL A 1 100 ? -11.589 -5.190 -7.352 1.00 72.44 100 VAL A N 1
ATOM 807 C CA . VAL A 1 100 ? -10.693 -5.868 -8.300 1.00 72.44 100 VAL A CA 1
ATOM 808 C C . VAL A 1 100 ? -9.433 -6.342 -7.592 1.00 72.44 100 VAL A C 1
ATOM 810 O O . VAL A 1 100 ? -8.970 -5.713 -6.642 1.00 72.44 100 VAL A O 1
ATOM 813 N N . SER A 1 101 ? -8.847 -7.436 -8.082 1.00 79.88 101 SER A N 1
ATOM 814 C CA . SER A 1 101 ? -7.515 -7.868 -7.666 1.00 79.88 101 SER A CA 1
ATOM 815 C C . SER A 1 101 ? -6.448 -6.960 -8.288 1.00 79.88 101 SER A C 1
ATOM 817 O O . SER A 1 101 ? -6.083 -7.099 -9.458 1.00 79.88 101 SER A O 1
ATOM 819 N N . THR A 1 102 ? -5.945 -6.028 -7.481 1.00 82.81 102 THR A N 1
ATOM 820 C CA . THR A 1 102 ? -4.857 -5.091 -7.808 1.00 82.81 102 THR A CA 1
ATOM 821 C C . THR A 1 102 ? -3.587 -5.829 -8.232 1.00 82.81 102 THR A C 1
ATOM 823 O O . THR A 1 102 ? -3.018 -5.531 -9.284 1.00 82.81 102 THR A O 1
ATOM 826 N N . THR A 1 103 ? -3.209 -6.859 -7.465 1.00 80.62 103 THR A N 1
ATOM 827 C CA . THR A 1 103 ? -2.093 -7.767 -7.770 1.00 80.62 103 THR A CA 1
ATOM 828 C C . THR A 1 103 ? -2.217 -8.358 -9.171 1.00 80.62 103 THR A C 1
ATOM 830 O O . THR A 1 103 ? -1.266 -8.298 -9.947 1.00 80.62 103 THR A O 1
ATOM 833 N N . PHE A 1 104 ? -3.383 -8.914 -9.509 1.00 77.31 104 PHE A N 1
ATOM 834 C CA . PHE A 1 104 ? -3.608 -9.502 -10.826 1.00 77.31 104 PHE A CA 1
ATOM 835 C C . PHE A 1 104 ? -3.475 -8.448 -11.931 1.00 77.31 104 PHE A C 1
ATOM 837 O O . PHE A 1 104 ? -2.733 -8.642 -12.885 1.00 77.31 104 PHE A O 1
ATOM 844 N N . MET A 1 105 ? -4.134 -7.298 -11.798 1.00 78.75 105 MET A N 1
ATOM 845 C CA . MET A 1 105 ? -4.134 -6.316 -12.883 1.00 78.75 105 MET A CA 1
ATOM 846 C C . MET A 1 105 ? -2.744 -5.738 -13.166 1.00 78.75 105 MET A C 1
ATOM 848 O O . MET A 1 105 ? -2.371 -5.576 -14.327 1.00 78.75 105 MET A O 1
ATOM 852 N N . ILE A 1 106 ? -1.976 -5.430 -12.119 1.00 84.38 106 ILE A N 1
ATOM 853 C CA . ILE A 1 106 ? -0.662 -4.808 -12.283 1.00 84.38 106 ILE A CA 1
ATOM 854 C C . ILE A 1 106 ? 0.399 -5.856 -12.613 1.00 84.38 106 ILE A C 1
ATOM 856 O O . ILE A 1 106 ? 1.060 -5.750 -13.646 1.00 84.38 106 ILE A O 1
ATOM 860 N N . LEU A 1 107 ? 0.584 -6.869 -11.759 1.00 82.19 107 LEU A N 1
ATOM 861 C CA . LEU A 1 107 ? 1.713 -7.789 -11.912 1.00 82.19 107 LEU A CA 1
ATOM 862 C C . LEU A 1 107 ? 1.595 -8.645 -13.164 1.00 82.19 107 LEU A C 1
ATOM 864 O O . LEU A 1 107 ? 2.618 -9.026 -13.726 1.00 82.19 107 LEU A O 1
ATOM 868 N N . THR A 1 108 ? 0.383 -8.933 -13.634 1.00 76.31 108 THR A N 1
ATOM 869 C CA . THR A 1 108 ? 0.245 -9.743 -14.836 1.00 76.31 108 THR A CA 1
ATOM 870 C C . THR A 1 108 ? 0.794 -9.019 -16.063 1.00 76.31 108 THR A C 1
ATOM 872 O O . THR A 1 108 ? 1.491 -9.660 -16.841 1.00 76.31 108 THR A O 1
ATOM 875 N N . LEU A 1 109 ? 0.620 -7.695 -16.194 1.00 77.88 109 LEU A N 1
ATOM 876 C CA . LEU A 1 109 ? 1.260 -6.942 -17.280 1.00 77.88 109 LEU A CA 1
ATOM 877 C C . LEU A 1 109 ? 2.792 -7.046 -17.195 1.00 77.88 109 LEU A C 1
ATOM 879 O O . LEU A 1 109 ? 3.448 -7.326 -18.187 1.00 77.88 109 LEU A O 1
ATOM 883 N N . PHE A 1 110 ? 3.368 -6.898 -16.002 1.00 78.19 110 PHE A N 1
ATOM 884 C CA . PHE A 1 110 ? 4.818 -7.019 -15.797 1.00 78.19 110 PHE A CA 1
ATOM 885 C C . PHE A 1 110 ? 5.366 -8.445 -15.948 1.00 78.19 110 PHE A C 1
ATOM 887 O O . PHE A 1 110 ? 6.570 -8.617 -16.103 1.00 78.19 110 PHE A O 1
ATOM 894 N N . SER A 1 111 ? 4.506 -9.462 -15.891 1.00 74.12 111 SER A N 1
ATOM 895 C CA . SER A 1 111 ? 4.879 -10.861 -16.108 1.00 74.12 111 SER A CA 1
ATOM 896 C C . SER A 1 111 ? 4.846 -11.269 -17.583 1.00 74.12 111 SER A C 1
ATOM 898 O O . SER A 1 111 ? 5.332 -12.353 -17.908 1.00 74.12 111 SER A O 1
ATOM 900 N N . LEU A 1 112 ? 4.256 -10.457 -18.463 1.00 70.38 112 LEU A N 1
ATOM 901 C CA . LEU A 1 112 ? 4.249 -10.718 -19.897 1.00 70.38 112 LEU A CA 1
ATOM 902 C C . LEU A 1 112 ? 5.612 -10.323 -20.471 1.00 70.38 112 LEU A C 1
ATOM 904 O O . LEU A 1 112 ? 5.957 -9.145 -20.512 1.00 70.38 112 LEU A O 1
ATOM 908 N N . SER A 1 113 ? 6.388 -11.320 -20.896 1.00 55.34 113 SER A N 1
ATOM 909 C CA . SER A 1 113 ? 7.731 -11.129 -21.457 1.00 55.34 113 SER A CA 1
ATOM 910 C C . SER A 1 113 ? 7.729 -10.383 -22.793 1.00 55.34 113 SER A C 1
ATOM 912 O O . SER A 1 113 ? 8.702 -9.708 -23.099 1.00 55.34 113 SER A O 1
ATOM 914 N N . ASP A 1 114 ? 6.627 -10.454 -23.545 1.00 56.44 114 ASP A N 1
ATOM 915 C CA . ASP A 1 114 ? 6.431 -9.757 -24.815 1.00 56.44 114 ASP A CA 1
ATOM 916 C C . ASP A 1 114 ? 5.008 -9.190 -24.862 1.00 56.44 114 ASP A C 1
ATOM 918 O O . ASP A 1 114 ? 4.063 -9.873 -25.257 1.00 56.44 114 ASP A O 1
ATOM 922 N N . ILE A 1 115 ? 4.828 -7.942 -24.425 1.00 60.47 115 ILE A N 1
ATOM 923 C CA . ILE A 1 115 ? 3.560 -7.235 -24.631 1.00 60.47 115 ILE A CA 1
ATOM 924 C C . ILE A 1 115 ? 3.580 -6.680 -26.057 1.00 60.47 115 ILE A C 1
ATOM 926 O O . ILE A 1 115 ? 4.451 -5.859 -26.369 1.00 60.47 115 ILE A O 1
ATOM 930 N N . PRO A 1 116 ? 2.634 -7.070 -26.930 1.00 57.09 116 PRO A N 1
ATOM 931 C CA . PRO A 1 116 ? 2.481 -6.416 -28.218 1.00 57.09 116 PRO A CA 1
ATOM 932 C C . PRO A 1 116 ? 2.279 -4.913 -27.998 1.00 57.09 116 PRO A C 1
ATOM 934 O O . PRO A 1 116 ? 1.404 -4.508 -27.235 1.00 57.09 116 PRO A O 1
ATOM 937 N N . GLY A 1 117 ? 3.064 -4.071 -28.673 1.00 58.41 117 GLY A N 1
ATOM 938 C CA . GLY A 1 117 ? 2.945 -2.609 -28.558 1.00 58.41 117 GLY A CA 1
ATOM 939 C C . GLY A 1 117 ? 1.610 -2.041 -29.063 1.00 58.41 117 GLY A C 1
ATOM 940 O O . GLY A 1 117 ? 1.340 -0.853 -28.878 1.00 58.41 117 GLY A O 1
ATOM 941 N N . ASP A 1 118 ? 0.777 -2.883 -29.677 1.00 66.25 118 ASP A N 1
ATOM 942 C CA . ASP A 1 118 ? -0.521 -2.533 -30.233 1.00 66.25 118 ASP A CA 1
ATOM 943 C C . ASP A 1 118 ? -1.647 -2.760 -29.208 1.00 66.25 118 ASP A C 1
ATOM 945 O O . ASP A 1 118 ? -1.910 -3.868 -28.740 1.00 66.25 118 ASP A O 1
ATOM 949 N N . LEU A 1 119 ? -2.377 -1.687 -28.889 1.00 62.97 119 LEU A N 1
ATOM 950 C CA . LEU A 1 119 ? -3.504 -1.709 -27.949 1.00 62.97 119 LEU A CA 1
ATOM 951 C C . LEU A 1 119 ? -4.564 -2.795 -28.270 1.00 62.97 119 LEU A C 1
ATOM 953 O O . LEU A 1 119 ? -5.018 -3.453 -27.334 1.00 62.97 119 LEU A O 1
ATOM 957 N N . PRO A 1 120 ? -4.956 -3.049 -29.539 1.00 64.12 120 PRO A N 1
ATOM 958 C CA . PRO A 1 120 ? -5.966 -4.062 -29.856 1.00 64.12 120 PRO A CA 1
ATOM 959 C C . PRO A 1 120 ? -5.522 -5.497 -29.549 1.00 64.12 120 PRO A C 1
ATOM 961 O O . PRO A 1 120 ? -6.321 -6.296 -29.066 1.00 64.12 120 PRO A O 1
ATOM 964 N N . THR A 1 121 ? -4.257 -5.840 -29.798 1.00 65.56 121 THR A N 1
ATOM 965 C CA . THR A 1 121 ? -3.726 -7.187 -29.530 1.00 65.56 121 THR A CA 1
ATOM 966 C C . THR A 1 121 ? -3.511 -7.406 -28.036 1.00 65.56 121 THR A C 1
ATOM 968 O O . THR A 1 121 ? -3.815 -8.488 -27.537 1.00 65.56 121 THR A O 1
ATOM 971 N N . MET A 1 122 ? -3.111 -6.364 -27.299 1.00 64.56 122 MET A N 1
ATOM 972 C CA . MET A 1 122 ? -3.052 -6.404 -25.838 1.00 64.56 122 MET A CA 1
ATOM 973 C C . MET A 1 122 ? -4.447 -6.612 -25.224 1.00 64.56 122 MET A C 1
ATOM 975 O O . MET A 1 122 ? -4.616 -7.473 -24.367 1.00 64.56 122 MET A O 1
ATOM 979 N N . VAL A 1 123 ? -5.472 -5.895 -25.695 1.00 63.94 123 VAL A N 1
ATOM 980 C CA . VAL A 1 123 ? -6.855 -6.089 -25.223 1.00 63.94 123 VAL A CA 1
ATOM 981 C C . VAL A 1 123 ? -7.344 -7.510 -25.515 1.00 63.94 123 VAL A C 1
ATOM 983 O O . VAL A 1 123 ? -7.900 -8.151 -24.629 1.00 63.94 123 VAL A O 1
ATOM 986 N N . ASN A 1 124 ? -7.075 -8.050 -26.704 1.00 62.59 124 ASN A N 1
ATOM 987 C CA . ASN A 1 124 ? -7.471 -9.420 -27.037 1.00 62.59 124 ASN A CA 1
ATOM 988 C C . ASN A 1 124 ? -6.747 -10.467 -26.171 1.00 62.59 124 ASN A C 1
ATOM 990 O O . ASN A 1 124 ? -7.389 -11.400 -25.699 1.00 62.59 124 ASN A O 1
ATOM 994 N N . SER A 1 125 ? -5.463 -10.261 -25.846 1.00 62.00 125 SER A N 1
ATOM 995 C CA . SER A 1 125 ? -4.718 -11.146 -24.930 1.00 62.00 125 SER A CA 1
ATOM 996 C C . SER A 1 125 ? -5.268 -11.170 -23.496 1.00 62.00 125 SER A C 1
ATOM 998 O O . SER A 1 125 ? -5.071 -12.146 -22.774 1.00 62.00 125 SER A O 1
ATOM 1000 N N . VAL A 1 126 ? -5.983 -10.114 -23.080 1.00 57.91 126 VAL A N 1
ATOM 1001 C CA . VAL A 1 126 ? -6.656 -10.042 -21.772 1.00 57.91 126 VAL A CA 1
ATOM 1002 C C . VAL A 1 126 ? -7.925 -10.884 -21.740 1.00 57.91 126 VAL A C 1
ATOM 1004 O O . VAL A 1 126 ? -8.251 -11.450 -20.698 1.00 57.91 126 VAL A O 1
ATOM 1007 N N . PHE A 1 127 ? -8.634 -10.980 -22.863 1.00 56.03 127 PHE A N 1
ATOM 1008 C CA . PHE A 1 127 ? -9.891 -11.721 -22.958 1.00 56.03 127 PHE A CA 1
ATOM 1009 C C . PHE A 1 127 ? -9.715 -13.166 -23.447 1.00 56.03 127 PHE A C 1
ATOM 1011 O O . PHE A 1 127 ? -10.622 -13.978 -23.254 1.00 56.03 127 PHE A O 1
ATOM 1018 N N . ASP A 1 128 ? -8.558 -13.515 -24.015 1.00 57.34 128 ASP A N 1
ATOM 1019 C CA . ASP A 1 128 ? -8.252 -14.885 -24.425 1.00 57.34 128 ASP A CA 1
ATOM 1020 C C . ASP A 1 128 ? -7.975 -15.796 -23.221 1.00 57.34 128 ASP A C 1
ATOM 1022 O O . ASP A 1 128 ? -7.012 -15.626 -22.467 1.00 57.34 128 ASP A O 1
ATOM 1026 N N . THR A 1 129 ? -8.821 -16.818 -23.062 1.00 52.00 129 THR A N 1
ATOM 1027 C CA . THR A 1 129 ? -8.739 -17.783 -21.948 1.00 52.00 129 THR A CA 1
ATOM 1028 C C . THR A 1 129 ? -7.542 -18.735 -22.084 1.00 52.00 129 THR A C 1
ATOM 1030 O O . THR A 1 129 ? -7.057 -19.258 -21.081 1.00 52.00 129 THR A O 1
ATOM 1033 N N . ASP A 1 130 ? -7.024 -18.894 -23.306 1.00 49.53 130 ASP A N 1
ATOM 1034 C CA . ASP A 1 130 ? -5.897 -19.775 -23.637 1.00 49.53 130 ASP A CA 1
ATOM 1035 C C . ASP A 1 130 ? -4.520 -19.163 -23.318 1.00 49.53 130 ASP A C 1
ATOM 1037 O O . ASP A 1 130 ? -3.519 -19.879 -23.255 1.00 49.53 130 ASP A O 1
ATOM 1041 N N . GLN A 1 131 ? -4.446 -17.847 -23.077 1.00 58.34 131 GLN A N 1
ATOM 1042 C CA . GLN A 1 131 ? -3.216 -17.172 -22.660 1.00 58.34 131 GLN A CA 1
ATOM 1043 C C . GLN A 1 131 ? -3.103 -17.081 -21.129 1.00 58.34 131 GLN A C 1
ATOM 1045 O O . GLN A 1 131 ? -4.077 -17.204 -20.382 1.00 58.34 131 GLN A O 1
ATOM 1050 N N . GLN A 1 132 ? -1.882 -16.838 -20.639 1.00 56.00 132 GLN A N 1
ATOM 1051 C CA . GLN A 1 132 ? -1.556 -16.786 -19.207 1.00 56.00 132 GLN A CA 1
ATOM 1052 C C . GLN A 1 132 ? -2.482 -15.825 -18.425 1.00 56.00 132 GLN A C 1
ATOM 1054 O O . GLN A 1 132 ? -2.845 -16.137 -17.286 1.00 56.00 132 GLN A O 1
ATOM 1059 N N . LEU A 1 133 ? -2.944 -14.732 -19.058 1.00 57.50 133 LEU A N 1
ATOM 1060 C CA . LEU A 1 133 ? -3.918 -13.780 -18.503 1.00 57.50 133 LEU A CA 1
ATOM 1061 C C . LEU A 1 133 ? -5.283 -14.404 -18.211 1.00 57.50 133 LEU A C 1
ATOM 1063 O O . LEU A 1 133 ? -5.779 -14.280 -17.091 1.00 57.50 133 LEU A O 1
ATOM 1067 N N . GLY A 1 134 ? -5.889 -15.085 -19.181 1.00 59.91 134 GLY A N 1
ATOM 1068 C CA . GLY A 1 134 ? -7.235 -15.627 -19.032 1.00 59.91 134 GLY A CA 1
ATOM 1069 C C . GLY A 1 134 ? -7.334 -16.686 -17.930 1.00 59.91 134 GLY A C 1
ATOM 1070 O O . GLY A 1 134 ? -8.266 -16.671 -17.120 1.00 59.91 134 GLY A O 1
ATOM 1071 N N . SER A 1 135 ? -6.300 -17.524 -17.794 1.00 59.56 135 SER A N 1
ATOM 1072 C CA . SER A 1 135 ? -6.208 -18.509 -16.704 1.00 59.56 135 SER A CA 1
ATOM 1073 C C . SER A 1 135 ? -6.144 -17.868 -15.307 1.00 59.56 135 SER A C 1
ATOM 1075 O O . SER A 1 135 ? -6.622 -18.437 -14.320 1.00 59.56 135 SER A O 1
ATOM 1077 N N . MET A 1 136 ? -5.566 -16.669 -15.200 1.00 64.25 136 MET A N 1
ATOM 1078 C CA . MET A 1 136 ? -5.477 -15.922 -13.950 1.00 64.25 136 MET A CA 1
ATOM 1079 C C . MET A 1 136 ? -6.787 -15.188 -13.622 1.00 64.25 136 MET A C 1
ATOM 1081 O O . MET A 1 136 ? -7.170 -15.164 -12.450 1.00 64.25 136 MET A O 1
ATOM 1085 N N . ILE A 1 137 ? -7.519 -14.686 -14.627 1.00 67.38 137 ILE A N 1
ATOM 1086 C CA . ILE A 1 137 ? -8.873 -14.122 -14.450 1.00 67.38 137 ILE A CA 1
ATOM 1087 C C . ILE A 1 137 ? -9.808 -15.178 -13.859 1.00 67.38 137 ILE A C 1
ATOM 1089 O O . ILE A 1 137 ? -10.467 -14.930 -12.847 1.00 67.38 137 ILE A O 1
ATOM 1093 N N . GLN A 1 138 ? -9.822 -16.384 -14.438 1.00 69.00 138 GLN A N 1
ATOM 1094 C CA . GLN A 1 138 ? -10.664 -17.480 -13.956 1.00 69.00 138 GLN A CA 1
ATOM 1095 C C . GLN A 1 138 ? -10.323 -17.865 -12.509 1.00 69.00 138 GLN A C 1
ATOM 1097 O O . GLN A 1 138 ? -11.224 -18.056 -11.688 1.00 69.00 138 GLN A O 1
ATOM 1102 N N . LYS A 1 139 ? -9.027 -17.944 -12.171 1.00 69.38 139 LYS A N 1
ATOM 1103 C CA . LYS A 1 139 ? -8.572 -18.216 -10.798 1.00 69.38 139 LYS A CA 1
ATOM 1104 C C . LYS A 1 139 ? -9.000 -17.122 -9.823 1.00 69.38 139 LYS A C 1
ATOM 1106 O O . LYS A 1 139 ? -9.436 -17.451 -8.723 1.00 69.38 139 LYS A O 1
ATOM 1111 N N . SER A 1 140 ? -8.904 -15.851 -10.214 1.00 71.88 140 SER A N 1
ATOM 1112 C CA . SER A 1 140 ? -9.337 -14.726 -9.380 1.00 71.88 140 SER A CA 1
ATOM 1113 C C . SER A 1 140 ? -10.841 -14.796 -9.106 1.00 71.88 140 SER A C 1
ATOM 1115 O O . SER A 1 140 ? -11.252 -14.781 -7.946 1.00 71.88 140 SER A O 1
ATOM 1117 N N . TRP A 1 141 ? -11.656 -14.995 -10.147 1.00 75.56 141 TRP A N 1
ATOM 1118 C CA . TRP A 1 141 ? -13.107 -15.133 -10.013 1.00 75.56 141 TRP A CA 1
ATOM 1119 C C . TRP A 1 141 ? -13.507 -16.312 -9.112 1.00 75.56 141 TRP A C 1
ATOM 1121 O O . TRP A 1 141 ? -14.305 -16.144 -8.190 1.00 75.56 141 TRP A O 1
ATOM 1131 N N . MET A 1 142 ? -12.896 -17.486 -9.309 1.00 78.25 142 MET A N 1
ATOM 1132 C CA . MET A 1 142 ? -13.136 -18.655 -8.455 1.00 78.25 142 MET A CA 1
ATOM 1133 C C . MET A 1 142 ? -12.724 -18.389 -7.001 1.00 78.25 142 MET A C 1
ATOM 1135 O O . MET A 1 142 ? -13.435 -18.769 -6.071 1.00 78.25 142 MET A O 1
ATOM 1139 N N . GLY A 1 143 ? -11.602 -17.692 -6.801 1.00 79.44 143 GLY A N 1
ATOM 1140 C CA . GLY A 1 143 ? -11.134 -17.266 -5.485 1.00 79.44 143 GLY A CA 1
ATOM 1141 C C . GLY A 1 143 ? -12.159 -16.400 -4.753 1.00 79.44 143 GLY A C 1
ATOM 1142 O O . GLY A 1 143 ? -12.448 -16.670 -3.588 1.00 79.44 143 GLY A O 1
ATOM 1143 N N . TYR A 1 144 ? -12.771 -15.427 -5.438 1.00 80.94 144 TYR A N 1
ATOM 1144 C CA . TYR A 1 144 ? -13.837 -14.600 -4.861 1.00 80.94 144 TYR A CA 1
ATOM 1145 C C . TYR A 1 144 ? -15.055 -15.429 -4.437 1.00 80.94 144 TYR A C 1
ATOM 1147 O O . TYR A 1 144 ? -15.562 -15.241 -3.332 1.00 80.94 144 TYR A O 1
ATOM 1155 N N . VAL A 1 145 ? -15.502 -16.375 -5.271 1.00 84.50 145 VAL A N 1
ATOM 1156 C CA . VAL A 1 145 ? -16.655 -17.239 -4.957 1.00 84.50 145 VAL A CA 1
ATOM 1157 C C . VAL A 1 145 ? -16.379 -18.107 -3.726 1.00 84.50 145 VAL A C 1
ATOM 1159 O O . VAL A 1 145 ? -17.206 -18.177 -2.814 1.00 84.50 145 VAL A O 1
ATOM 1162 N N . VAL A 1 146 ? -15.200 -18.734 -3.666 1.00 89.31 146 VAL A N 1
ATOM 1163 C CA . VAL A 1 146 ? -14.798 -19.573 -2.527 1.00 89.31 146 VAL A CA 1
ATOM 1164 C C . VAL A 1 146 ? -14.665 -18.739 -1.253 1.00 89.31 146 VAL A C 1
ATOM 1166 O O . VAL A 1 146 ? -15.184 -19.138 -0.210 1.00 89.31 146 VAL A O 1
ATOM 1169 N N . ALA A 1 147 ? -14.024 -17.568 -1.327 1.00 86.44 147 ALA A N 1
ATOM 1170 C CA . ALA A 1 147 ? -13.871 -16.668 -0.187 1.00 86.44 147 ALA A CA 1
ATOM 1171 C C . ALA A 1 147 ? -15.227 -16.190 0.348 1.00 86.44 147 ALA A C 1
ATOM 1173 O O . ALA A 1 147 ? -15.444 -16.193 1.558 1.00 86.44 147 ALA A O 1
ATOM 1174 N N . PHE A 1 148 ? -16.162 -15.848 -0.541 1.00 87.12 148 PHE A N 1
ATOM 1175 C CA . PHE A 1 148 ? -17.514 -15.445 -0.167 1.00 87.12 148 PHE A CA 1
ATOM 1176 C C . PHE A 1 148 ? -18.274 -16.573 0.547 1.00 87.12 148 PHE A C 1
ATOM 1178 O O . PHE A 1 148 ? -18.839 -16.359 1.621 1.00 87.12 148 PHE A O 1
ATOM 1185 N N . GLY A 1 149 ? -18.230 -17.795 0.006 1.00 92.81 149 GLY A N 1
ATOM 1186 C CA . GLY A 1 149 ? -18.845 -18.963 0.642 1.00 92.81 149 GLY A CA 1
ATOM 1187 C C . GLY A 1 149 ? -18.241 -19.274 2.016 1.00 92.81 149 GLY A C 1
ATOM 1188 O O . GLY A 1 149 ? -18.970 -19.472 2.989 1.00 92.81 149 GLY A O 1
ATOM 1189 N N . ALA A 1 150 ? -16.910 -19.250 2.122 1.00 92.81 150 ALA A N 1
ATOM 1190 C CA . ALA A 1 150 ? -16.206 -19.462 3.383 1.00 92.81 150 ALA A CA 1
ATOM 1191 C C . ALA A 1 150 ? -16.540 -18.379 4.420 1.00 92.81 150 ALA A C 1
ATOM 1193 O O . ALA A 1 150 ? -16.800 -18.703 5.579 1.00 92.81 150 ALA A O 1
ATOM 1194 N N . ALA A 1 151 ? -16.598 -17.109 4.007 1.00 88.44 151 ALA A N 1
ATOM 1195 C CA . ALA A 1 151 ? -16.951 -15.994 4.878 1.00 88.44 151 ALA A CA 1
ATOM 1196 C C . ALA A 1 151 ? -18.364 -16.145 5.458 1.00 88.44 151 ALA A C 1
ATOM 1198 O O . ALA A 1 151 ? -18.542 -15.935 6.655 1.00 88.44 151 ALA A O 1
ATOM 1199 N N . ILE A 1 152 ? -19.348 -16.579 4.658 1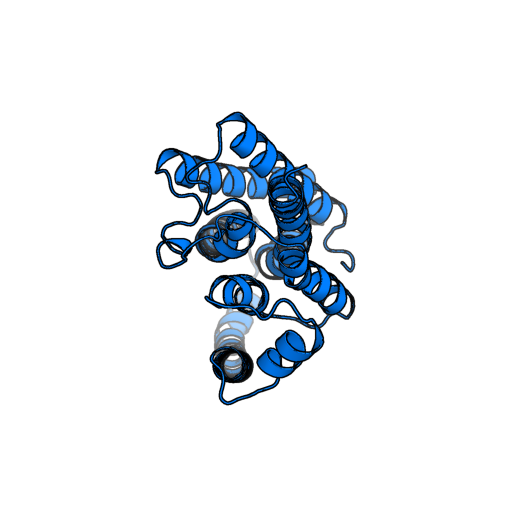.00 90.00 152 ILE A N 1
ATOM 1200 C CA . ILE A 1 152 ? -20.710 -16.860 5.146 1.00 90.00 152 ILE A CA 1
ATOM 1201 C C . ILE A 1 152 ? -20.689 -17.964 6.205 1.00 90.00 152 ILE A C 1
ATOM 1203 O O . ILE A 1 152 ? -21.284 -17.804 7.269 1.00 90.00 152 ILE A O 1
ATOM 1207 N N . ILE A 1 153 ? -19.996 -19.074 5.940 1.00 91.31 153 ILE A N 1
ATOM 1208 C CA . ILE A 1 153 ? -19.928 -20.204 6.877 1.00 91.31 153 ILE A CA 1
ATOM 1209 C C . ILE A 1 153 ? -19.285 -19.762 8.195 1.00 91.31 153 ILE A C 1
ATOM 1211 O O . ILE A 1 153 ? -19.850 -19.988 9.265 1.00 91.31 153 ILE A O 1
ATOM 1215 N N . ILE A 1 154 ? -18.132 -19.093 8.119 1.00 90.00 154 ILE A N 1
ATOM 1216 C CA . ILE A 1 154 ? -17.413 -18.589 9.291 1.00 90.00 154 ILE A CA 1
ATOM 1217 C C . ILE A 1 154 ? -18.283 -17.593 10.060 1.00 90.00 154 ILE A C 1
ATOM 1219 O O . ILE A 1 154 ? -18.399 -17.709 11.278 1.00 90.00 154 ILE A O 1
ATOM 1223 N N . TYR A 1 155 ? -18.939 -16.660 9.370 1.00 85.94 155 TYR A N 1
ATOM 1224 C CA . TYR A 1 155 ? -19.833 -15.688 9.991 1.00 85.94 155 TYR A CA 1
ATOM 1225 C C . TYR A 1 155 ? -20.981 -16.374 10.736 1.00 85.94 155 TYR A C 1
ATOM 1227 O O . TYR A 1 155 ? -21.213 -16.082 11.905 1.00 85.94 155 TYR A O 1
ATOM 1235 N N . LEU A 1 156 ? -21.665 -17.339 10.116 1.00 86.62 156 LEU A N 1
ATOM 1236 C CA . LEU A 1 156 ? -22.770 -18.054 10.760 1.00 86.62 156 LEU A CA 1
ATOM 1237 C C . LEU A 1 156 ? -22.314 -18.860 11.988 1.00 86.62 156 LEU A C 1
ATOM 1239 O O . LEU A 1 156 ? -23.048 -18.932 12.978 1.00 86.62 156 LEU A O 1
ATOM 1243 N N . LEU A 1 157 ? -21.112 -19.444 11.949 1.00 87.31 157 LEU A N 1
ATOM 1244 C CA . LEU A 1 157 ? -20.533 -20.175 13.080 1.00 87.31 157 LEU A CA 1
ATOM 1245 C C . LEU A 1 157 ? -20.128 -19.234 14.222 1.00 87.31 157 LEU A C 1
ATOM 1247 O O . LEU A 1 157 ? -20.505 -19.464 15.372 1.00 87.31 157 LEU A O 1
ATOM 1251 N N . ILE A 1 158 ? -19.392 -18.165 13.909 1.00 85.06 158 ILE A N 1
ATOM 1252 C CA . ILE A 1 158 ? -18.902 -17.199 14.898 1.00 85.06 158 ILE A CA 1
ATOM 1253 C C . ILE A 1 158 ? -20.071 -16.462 15.541 1.00 85.06 158 ILE A C 1
ATOM 1255 O O . ILE A 1 158 ? -20.119 -16.375 16.765 1.00 85.06 158 ILE A O 1
ATOM 1259 N N . THR A 1 159 ? -21.039 -15.973 14.767 1.00 79.06 159 THR A N 1
ATOM 1260 C CA . THR A 1 159 ? -22.161 -15.191 15.305 1.00 79.06 159 THR A CA 1
ATOM 1261 C C . THR A 1 159 ? -22.953 -16.006 16.329 1.00 79.06 159 THR A C 1
ATOM 1263 O O . THR A 1 159 ? -23.206 -15.526 17.431 1.00 79.06 159 THR A O 1
ATOM 1266 N N . ARG A 1 160 ? -23.206 -17.298 16.066 1.00 73.69 160 ARG A N 1
ATOM 1267 C CA . ARG A 1 160 ? -23.879 -18.184 17.034 1.00 73.69 160 ARG A CA 1
ATOM 1268 C C . ARG A 1 160 ? -23.127 -18.353 18.356 1.00 73.69 160 ARG A C 1
ATOM 1270 O O . ARG A 1 160 ? -23.770 -18.463 19.397 1.00 73.69 160 ARG A O 1
ATOM 1277 N N . LEU A 1 161 ? -21.796 -18.406 18.324 1.00 73.31 161 LEU A N 1
ATOM 1278 C CA . LEU A 1 161 ? -20.973 -18.606 19.523 1.00 73.31 161 LEU A CA 1
ATOM 1279 C C . LEU A 1 161 ? -20.729 -17.302 20.285 1.00 73.31 161 LEU A C 1
ATOM 1281 O O . LEU A 1 161 ? -20.721 -17.282 21.514 1.00 73.31 161 LEU A O 1
ATOM 1285 N N . THR A 1 162 ? -20.524 -16.214 19.552 1.00 71.06 162 THR A N 1
ATOM 1286 C CA . THR A 1 162 ? -19.940 -14.990 20.101 1.00 71.06 162 THR A CA 1
ATOM 1287 C C . THR A 1 162 ? -21.004 -13.962 20.460 1.00 71.06 162 THR A C 1
ATOM 1289 O O . THR A 1 162 ? -20.884 -13.290 21.481 1.00 71.06 162 THR A O 1
ATOM 1292 N N . GLU A 1 163 ? -22.072 -13.856 19.665 1.00 69.62 163 GLU A N 1
ATOM 1293 C CA . GLU A 1 163 ? -23.116 -12.849 19.875 1.00 69.62 163 GLU A CA 1
ATOM 1294 C C . GLU A 1 163 ? -23.859 -13.104 21.191 1.00 69.62 163 GLU A C 1
ATOM 1296 O O . GLU A 1 163 ? -24.001 -12.197 22.008 1.00 69.62 163 GLU A O 1
ATOM 1301 N N . LYS A 1 164 ? -24.203 -14.369 21.471 1.00 65.12 164 LYS A N 1
ATOM 1302 C CA . LYS A 1 164 ? -24.818 -14.766 22.745 1.00 65.12 164 LYS A CA 1
ATOM 1303 C C . LYS A 1 164 ? -23.907 -14.468 23.943 1.00 65.12 164 LYS A C 1
ATOM 1305 O O . LYS A 1 164 ? -24.357 -13.910 24.935 1.00 65.12 164 LYS A O 1
ATOM 1310 N N . PHE A 1 165 ? -22.609 -14.756 23.827 1.00 68.69 165 PHE A N 1
ATOM 1311 C CA . PHE A 1 165 ? -21.643 -14.513 24.901 1.00 68.69 165 PHE A CA 1
ATOM 1312 C C . PHE A 1 165 ? -21.472 -13.021 25.233 1.00 68.69 165 PHE A C 1
ATOM 1314 O O . PHE A 1 165 ? -21.422 -12.661 26.410 1.00 68.69 165 PHE A O 1
ATOM 1321 N N . PHE A 1 166 ? -21.398 -12.150 24.219 1.00 67.19 166 PHE A N 1
ATOM 1322 C CA . PHE A 1 166 ? -21.238 -10.704 24.415 1.00 67.19 166 PHE A CA 1
ATOM 1323 C C . PHE A 1 166 ? -22.532 -9.988 24.816 1.00 67.19 166 PHE A C 1
ATOM 1325 O O . PHE A 1 166 ? -22.457 -8.960 25.490 1.00 67.19 166 PHE A O 1
ATOM 1332 N N . LEU A 1 167 ? -23.699 -10.520 24.438 1.00 68.69 167 LEU A N 1
ATOM 1333 C CA . LEU A 1 167 ? -24.990 -10.049 24.948 1.00 68.69 167 LEU A CA 1
ATOM 1334 C C . LEU A 1 167 ? -25.137 -10.356 26.443 1.00 68.69 167 LEU A C 1
ATOM 1336 O O . LEU A 1 167 ? -25.545 -9.482 27.206 1.00 68.69 167 LEU A O 1
ATOM 1340 N N . ASP A 1 168 ? -24.731 -11.557 26.864 1.00 71.06 168 ASP A N 1
ATOM 1341 C CA . ASP A 1 168 ? -24.829 -11.997 28.259 1.00 71.06 168 ASP A CA 1
ATOM 1342 C C . ASP A 1 168 ? -23.731 -11.381 29.160 1.00 71.06 168 ASP A C 1
ATOM 1344 O O . ASP A 1 168 ? -23.901 -11.301 30.377 1.00 71.06 168 ASP A O 1
ATOM 1348 N N . ASN A 1 169 ? -22.616 -10.900 28.586 1.00 72.12 169 ASN A N 1
ATOM 1349 C CA . ASN A 1 169 ? -21.480 -10.321 29.321 1.00 72.12 169 ASN A CA 1
ATOM 1350 C C . ASN A 1 169 ? -21.109 -8.917 28.801 1.00 72.12 169 ASN A C 1
ATOM 1352 O O . ASN A 1 169 ? -20.141 -8.766 28.043 1.00 72.12 169 ASN A O 1
ATOM 1356 N N . PRO A 1 170 ? -21.834 -7.857 29.212 1.00 71.00 170 PRO A N 1
ATOM 1357 C CA . PRO A 1 170 ? -21.550 -6.501 28.761 1.00 71.00 170 PRO A CA 1
ATOM 1358 C C . PRO A 1 170 ? -20.138 -6.060 29.165 1.00 71.00 170 PRO A C 1
ATOM 1360 O O . PRO A 1 170 ? -19.709 -6.181 30.314 1.00 71.00 170 PRO A O 1
ATOM 1363 N N . ILE A 1 171 ? -19.405 -5.505 28.198 1.00 70.25 171 ILE A N 1
ATOM 1364 C CA . ILE A 1 171 ? -17.997 -5.135 28.365 1.00 70.25 171 ILE A CA 1
ATOM 1365 C C . ILE A 1 171 ? -17.864 -4.019 29.413 1.00 70.25 171 ILE A C 1
ATOM 1367 O O . ILE A 1 171 ? -18.319 -2.887 29.214 1.00 70.25 171 ILE A O 1
ATOM 1371 N N . THR A 1 172 ? -17.174 -4.319 30.515 1.00 73.75 172 THR A N 1
ATOM 1372 C CA . THR A 1 172 ? -16.827 -3.345 31.560 1.00 73.75 172 THR A CA 1
ATOM 1373 C C . THR A 1 172 ? -15.879 -2.261 31.027 1.00 73.75 172 THR A C 1
ATOM 1375 O O . THR A 1 172 ? -15.182 -2.445 30.026 1.00 73.75 172 THR A O 1
ATOM 1378 N N . LYS A 1 173 ? -15.804 -1.099 31.698 1.00 72.06 173 LYS A N 1
ATOM 1379 C CA . LYS A 1 173 ? -14.911 0.005 31.279 1.00 72.06 173 LYS A CA 1
ATOM 1380 C C . LYS A 1 173 ? -13.443 -0.434 31.128 1.00 72.06 173 LYS A C 1
ATOM 1382 O O . LYS A 1 173 ? -12.807 -0.025 30.161 1.00 72.06 173 LYS A O 1
ATOM 1387 N N . ASN A 1 174 ? -12.941 -1.302 32.010 1.00 72.56 174 ASN A N 1
ATOM 1388 C CA . ASN A 1 174 ? -11.572 -1.832 31.932 1.00 72.56 174 ASN A CA 1
ATOM 1389 C C . ASN A 1 174 ? -11.401 -2.819 30.766 1.00 72.56 174 ASN A C 1
ATOM 1391 O O . ASN A 1 174 ? -10.401 -2.755 30.053 1.00 72.56 174 ASN A O 1
ATOM 1395 N N . GLY A 1 175 ? -12.407 -3.662 30.502 1.00 78.50 175 GLY A N 1
ATOM 1396 C CA . GLY A 1 175 ? -12.411 -4.548 29.335 1.00 78.50 175 GLY A CA 1
ATOM 1397 C C . GLY A 1 175 ? -12.339 -3.773 28.018 1.00 78.50 175 GLY A C 1
ATOM 1398 O O . GLY A 1 175 ? -11.636 -4.175 27.097 1.00 78.50 175 GLY A O 1
ATOM 1399 N N . ARG A 1 176 ? -12.987 -2.604 27.939 1.00 78.94 176 ARG A N 1
ATOM 1400 C CA . ARG A 1 176 ? -12.950 -1.748 26.743 1.00 78.94 176 ARG A CA 1
ATOM 1401 C C . ARG A 1 176 ? -11.537 -1.276 26.395 1.00 78.94 176 ARG A C 1
ATOM 1403 O O . ARG A 1 176 ? -11.213 -1.210 25.212 1.00 78.94 176 ARG A O 1
ATOM 1410 N N . VAL A 1 177 ? -10.708 -0.955 27.390 1.00 83.81 177 VAL A N 1
ATOM 1411 C CA . VAL A 1 177 ? -9.315 -0.536 27.157 1.00 83.81 177 VAL A CA 1
ATOM 1412 C C . VAL A 1 177 ? -8.509 -1.695 26.580 1.00 83.81 177 VAL A C 1
ATOM 1414 O O . VAL A 1 177 ? -7.881 -1.527 25.538 1.00 83.81 177 VAL A O 1
ATOM 1417 N N . PHE A 1 178 ? -8.605 -2.881 27.189 1.00 88.00 178 PHE A N 1
ATOM 1418 C CA . PHE A 1 178 ? -7.943 -4.088 26.688 1.00 88.00 178 PHE A CA 1
ATOM 1419 C C . PHE A 1 178 ? -8.338 -4.400 25.239 1.00 88.00 178 PHE A C 1
ATOM 1421 O O . PHE A 1 178 ? -7.468 -4.553 24.386 1.00 88.00 178 PHE A O 1
ATOM 1428 N N . TRP A 1 179 ? -9.640 -4.409 24.934 1.00 86.56 179 TRP A N 1
ATOM 1429 C CA . TRP A 1 179 ? -10.133 -4.680 23.580 1.00 86.56 179 TRP A CA 1
ATOM 1430 C C . TRP A 1 179 ? -9.716 -3.615 22.567 1.00 86.56 179 TRP A C 1
ATOM 1432 O O . TRP A 1 179 ? -9.438 -3.949 21.420 1.00 86.56 179 TRP A O 1
ATOM 1442 N N . THR A 1 180 ? -9.614 -2.349 22.984 1.00 87.56 180 THR A N 1
ATOM 1443 C CA . THR A 1 180 ? -9.098 -1.281 22.115 1.00 87.56 180 THR A CA 1
ATOM 1444 C C . THR A 1 180 ? -7.623 -1.528 21.789 1.00 87.56 180 THR A C 1
ATOM 1446 O O . THR A 1 180 ? -7.245 -1.478 20.625 1.00 87.56 180 THR A O 1
ATOM 1449 N N . ILE A 1 181 ? -6.794 -1.866 22.783 1.00 89.56 181 ILE A N 1
ATOM 1450 C CA . ILE A 1 181 ? -5.373 -2.185 22.560 1.00 89.56 181 ILE A CA 1
ATOM 1451 C C . ILE A 1 181 ? -5.234 -3.421 21.662 1.00 89.56 181 ILE A C 1
ATOM 1453 O O . ILE A 1 181 ? -4.509 -3.380 20.673 1.00 89.56 181 ILE A O 1
ATOM 1457 N N . ALA A 1 182 ? -5.975 -4.494 21.951 1.00 91.12 182 ALA A N 1
ATOM 1458 C CA . ALA A 1 182 ? -5.965 -5.715 21.148 1.00 91.12 182 ALA A CA 1
ATOM 1459 C C . ALA A 1 182 ? -6.391 -5.454 19.692 1.00 91.12 182 ALA A C 1
ATOM 1461 O O . ALA A 1 182 ? -5.774 -5.974 18.759 1.00 91.12 182 ALA A O 1
ATOM 1462 N N . GLN A 1 183 ? -7.400 -4.602 19.479 1.00 91.75 183 GLN A N 1
ATOM 1463 C CA . GLN A 1 183 ? -7.813 -4.166 18.147 1.00 91.75 183 GLN A CA 1
ATOM 1464 C C . GLN A 1 183 ? -6.685 -3.416 17.427 1.00 91.75 183 GLN A C 1
ATOM 1466 O O . GLN A 1 183 ? -6.414 -3.691 16.262 1.00 91.75 183 GLN A O 1
ATOM 1471 N N . TRP A 1 184 ? -6.017 -2.476 18.095 1.00 94.06 184 TRP A N 1
ATOM 1472 C CA . TRP A 1 184 ? -4.929 -1.707 17.489 1.00 94.06 184 TRP A CA 1
ATOM 1473 C C . TRP A 1 184 ? -3.738 -2.603 17.133 1.00 94.06 184 TRP A C 1
ATOM 1475 O O . TRP A 1 184 ? -3.230 -2.523 16.019 1.00 94.06 184 TRP A O 1
ATOM 1485 N N . CYS A 1 185 ? -3.341 -3.515 18.024 1.00 94.81 185 CYS A N 1
ATOM 1486 C CA . CYS A 1 185 ? -2.266 -4.472 17.757 1.00 94.81 185 CYS A CA 1
ATOM 1487 C C . CYS A 1 185 ? -2.602 -5.417 16.594 1.00 94.81 185 CYS A C 1
ATOM 1489 O O . CYS A 1 185 ? -1.779 -5.598 15.699 1.00 94.81 185 CYS A O 1
ATOM 1491 N N . SER A 1 186 ? -3.812 -5.987 16.571 1.00 93.25 186 SER A N 1
ATOM 1492 C CA . SER A 1 186 ? -4.250 -6.859 15.470 1.00 93.25 186 SER A CA 1
ATOM 1493 C C . SER A 1 186 ? -4.348 -6.104 14.144 1.00 93.25 186 SER A C 1
ATOM 1495 O O . SER A 1 186 ? -3.891 -6.613 13.125 1.00 93.25 186 SER A O 1
ATOM 1497 N N . THR A 1 187 ? -4.844 -4.863 14.160 1.00 93.62 187 THR A N 1
ATOM 1498 C CA . THR A 1 187 ? -4.863 -3.989 12.977 1.00 93.62 187 THR A CA 1
ATOM 1499 C C . THR A 1 187 ? -3.447 -3.715 12.481 1.00 93.62 187 THR A C 1
ATOM 1501 O O . THR A 1 187 ? -3.185 -3.857 11.294 1.00 93.62 187 THR A O 1
ATOM 1504 N N . GLY A 1 188 ? -2.517 -3.362 13.375 1.00 94.69 188 GLY A N 1
ATOM 1505 C CA . GLY A 1 188 ? -1.119 -3.119 13.015 1.00 94.69 188 GLY A CA 1
ATOM 1506 C C . GLY A 1 188 ? -0.453 -4.344 12.387 1.00 94.69 188 GLY A C 1
ATOM 1507 O O . GLY A 1 188 ? 0.258 -4.207 11.396 1.00 94.69 188 GLY A O 1
ATOM 1508 N N . PHE A 1 189 ? -0.735 -5.540 12.910 1.00 94.38 189 PHE A N 1
ATOM 1509 C CA . PHE A 1 189 ? -0.249 -6.793 12.336 1.00 94.38 189 PHE A CA 1
ATOM 1510 C C . PHE A 1 189 ? -0.844 -7.070 10.950 1.00 94.38 189 PHE A C 1
ATOM 1512 O O . PHE A 1 189 ? -0.100 -7.326 10.009 1.00 94.38 189 PHE A O 1
ATOM 1519 N N . LEU A 1 190 ? -2.170 -6.991 10.792 1.00 92.50 190 LEU A N 1
ATOM 1520 C CA . LEU A 1 190 ? -2.818 -7.199 9.490 1.00 92.50 190 LEU A CA 1
ATOM 1521 C C . LEU A 1 190 ? -2.329 -6.186 8.455 1.00 92.50 190 LEU A C 1
ATOM 1523 O O . LEU A 1 190 ? -2.049 -6.546 7.315 1.00 92.50 190 LEU A O 1
ATOM 1527 N N . TRP A 1 191 ? -2.158 -4.935 8.878 1.00 94.62 191 TRP A N 1
ATOM 1528 C CA . TRP A 1 191 ? -1.626 -3.875 8.041 1.00 94.62 191 TRP A CA 1
ATOM 1529 C C . TRP A 1 191 ? -0.184 -4.145 7.614 1.00 94.62 191 TRP A C 1
ATOM 1531 O O . TRP A 1 191 ? 0.141 -3.980 6.442 1.00 94.62 191 TRP A O 1
ATOM 1541 N N . SER A 1 192 ? 0.673 -4.634 8.518 1.00 94.25 192 SER A N 1
ATOM 1542 C CA . SER A 1 192 ? 2.037 -5.016 8.148 1.00 94.25 192 SER A CA 1
ATOM 1543 C C . SER A 1 192 ? 2.056 -6.186 7.163 1.00 94.25 192 SER A C 1
ATOM 1545 O O . SER A 1 192 ? 2.847 -6.165 6.227 1.00 94.25 192 SER A O 1
ATOM 1547 N N . GLN A 1 193 ? 1.183 -7.187 7.344 1.00 93.31 193 GLN A N 1
ATOM 1548 C CA . GLN A 1 193 ? 1.093 -8.325 6.422 1.00 93.31 193 GLN A CA 1
ATOM 1549 C C . GLN A 1 193 ? 0.644 -7.889 5.030 1.00 93.31 193 GLN A C 1
ATOM 1551 O O . GLN A 1 193 ? 1.245 -8.308 4.043 1.00 93.31 193 GLN A O 1
ATOM 1556 N N . TRP A 1 194 ? -0.369 -7.022 4.955 1.00 91.88 194 TRP A N 1
ATOM 1557 C CA . TRP A 1 194 ? -0.814 -6.452 3.689 1.00 91.88 194 TRP A CA 1
ATOM 1558 C C . TRP A 1 194 ? 0.325 -5.695 3.000 1.00 91.88 194 TRP A C 1
ATOM 1560 O O . TRP A 1 194 ? 0.647 -5.976 1.850 1.00 91.88 194 TRP A O 1
ATOM 1570 N N . LEU A 1 195 ? 1.019 -4.811 3.727 1.00 92.88 195 LEU A N 1
ATOM 1571 C CA . LEU A 1 195 ? 2.145 -4.051 3.183 1.00 92.88 195 LEU A CA 1
ATOM 1572 C C . LEU A 1 195 ? 3.233 -4.973 2.620 1.00 92.88 195 LEU A C 1
ATOM 1574 O O . LEU A 1 195 ? 3.672 -4.789 1.491 1.00 92.88 195 LEU A O 1
ATOM 1578 N N . THR A 1 196 ? 3.642 -5.998 3.364 1.00 91.31 196 THR A N 1
ATOM 1579 C CA . THR A 1 196 ? 4.653 -6.961 2.905 1.00 91.31 196 THR A CA 1
ATOM 1580 C C . THR A 1 196 ? 4.250 -7.685 1.612 1.00 91.31 196 THR A C 1
ATOM 1582 O O . THR A 1 196 ? 5.122 -8.031 0.816 1.00 91.31 196 THR A O 1
ATOM 1585 N N . GLN A 1 197 ? 2.956 -7.913 1.375 1.00 87.88 197 GLN A N 1
ATOM 1586 C CA . GLN A 1 197 ? 2.476 -8.651 0.202 1.00 87.88 197 GLN A CA 1
ATOM 1587 C C . GLN A 1 197 ? 2.187 -7.759 -1.008 1.00 87.88 197 GLN A C 1
ATOM 1589 O O . GLN A 1 197 ? 2.593 -8.106 -2.124 1.00 87.88 197 GLN A O 1
ATOM 1594 N N . ASP A 1 198 ? 1.506 -6.634 -0.790 1.00 89.56 198 ASP A N 1
ATOM 1595 C CA . ASP A 1 198 ? 0.925 -5.795 -1.839 1.00 89.56 198 ASP A CA 1
ATOM 1596 C C . ASP A 1 198 ? 1.773 -4.564 -2.184 1.00 89.56 198 ASP A C 1
ATOM 1598 O O . ASP A 1 198 ? 1.594 -3.992 -3.262 1.00 89.56 198 ASP A O 1
ATOM 1602 N N . LEU A 1 199 ? 2.784 -4.196 -1.377 1.00 89.44 199 LEU A N 1
ATOM 1603 C CA . LEU A 1 199 ? 3.769 -3.180 -1.790 1.00 89.44 199 LEU A CA 1
ATOM 1604 C C . LEU A 1 199 ? 4.474 -3.567 -3.094 1.00 89.44 199 LEU A C 1
ATOM 1606 O O . LEU A 1 199 ? 4.862 -2.685 -3.859 1.00 89.44 199 LEU A O 1
ATOM 1610 N N . ALA A 1 200 ? 4.589 -4.864 -3.388 1.00 89.38 200 ALA A N 1
ATOM 1611 C CA . ALA A 1 200 ? 5.102 -5.368 -4.656 1.00 89.38 200 ALA A CA 1
ATOM 1612 C C . ALA A 1 200 ? 4.340 -4.803 -5.869 1.00 89.38 200 ALA A C 1
ATOM 1614 O O . ALA A 1 200 ? 4.964 -4.440 -6.863 1.00 89.38 200 ALA A O 1
ATOM 1615 N N . ASN A 1 201 ? 3.017 -4.640 -5.769 1.00 90.94 201 ASN A N 1
ATOM 1616 C CA . ASN A 1 201 ? 2.174 -4.113 -6.849 1.00 90.94 201 ASN A CA 1
ATOM 1617 C C . ASN A 1 201 ? 2.491 -2.648 -7.165 1.00 90.94 201 ASN A C 1
ATOM 1619 O O . ASN A 1 201 ? 2.294 -2.187 -8.283 1.00 90.94 201 ASN A O 1
ATOM 1623 N N . ILE A 1 202 ? 2.991 -1.906 -6.180 1.00 92.88 202 ILE A N 1
ATOM 1624 C CA . ILE A 1 202 ? 3.349 -0.498 -6.329 1.00 92.88 202 ILE A CA 1
ATOM 1625 C C . ILE A 1 202 ? 4.825 -0.382 -6.741 1.00 92.88 202 ILE A C 1
ATOM 1627 O O . ILE A 1 202 ? 5.166 0.315 -7.695 1.00 92.88 202 ILE A O 1
ATOM 1631 N N . TYR A 1 203 ? 5.713 -1.107 -6.056 1.00 92.44 203 TYR A N 1
ATOM 1632 C CA . TYR A 1 203 ? 7.160 -1.047 -6.271 1.00 92.44 203 TYR A CA 1
ATOM 1633 C C . TYR A 1 203 ? 7.639 -1.766 -7.534 1.00 92.44 203 TYR A C 1
ATOM 1635 O O . TYR A 1 203 ? 8.787 -1.567 -7.922 1.00 92.44 203 TYR A O 1
ATOM 1643 N N . VAL A 1 204 ? 6.790 -2.520 -8.238 1.00 91.06 204 VAL A N 1
ATOM 1644 C CA . VAL A 1 204 ? 7.111 -3.054 -9.576 1.00 91.06 204 VAL A CA 1
ATOM 1645 C C . VAL A 1 204 ? 7.489 -1.940 -10.570 1.00 91.06 204 VAL A C 1
ATOM 1647 O O . VAL A 1 204 ? 8.365 -2.121 -11.417 1.00 91.06 204 VAL A O 1
ATOM 1650 N N . TYR A 1 205 ? 6.920 -0.741 -10.400 1.00 91.06 205 TYR A N 1
ATOM 1651 C CA . TYR A 1 205 ? 7.260 0.451 -11.184 1.00 91.06 205 TYR A CA 1
ATOM 1652 C C . TYR A 1 205 ? 8.629 1.041 -10.846 1.00 91.06 205 TYR A C 1
ATOM 1654 O O . TYR A 1 205 ? 9.239 1.690 -11.686 1.00 91.06 205 TYR A O 1
ATOM 1662 N N . LEU A 1 206 ? 9.122 0.802 -9.631 1.00 91.31 206 LEU A N 1
ATOM 1663 C CA . LEU A 1 206 ? 10.440 1.231 -9.161 1.00 91.31 206 LEU A CA 1
ATOM 1664 C C . LEU A 1 206 ? 11.395 0.038 -9.008 1.00 91.31 206 LEU A C 1
ATOM 1666 O O . LEU A 1 206 ? 12.272 0.054 -8.143 1.00 91.31 206 LEU A O 1
ATOM 1670 N N . ARG A 1 207 ? 11.202 -1.015 -9.817 1.00 88.06 207 ARG A N 1
ATOM 1671 C CA . ARG A 1 207 ? 12.045 -2.222 -9.848 1.00 88.06 207 ARG A CA 1
ATOM 1672 C C . ARG A 1 207 ? 12.280 -2.836 -8.465 1.00 88.06 207 ARG A C 1
ATOM 1674 O O . ARG A 1 207 ? 13.408 -3.102 -8.074 1.00 88.06 207 ARG A O 1
ATOM 1681 N N . GLY A 1 208 ? 11.228 -2.968 -7.659 1.00 80.88 208 GLY A N 1
ATOM 1682 C CA . GLY A 1 208 ? 11.301 -3.545 -6.310 1.00 80.88 208 GLY A CA 1
ATOM 1683 C C . GLY A 1 208 ? 12.080 -2.723 -5.277 1.00 80.88 208 GLY A C 1
ATOM 1684 O O . GLY A 1 208 ? 12.242 -3.174 -4.144 1.00 80.88 208 GLY A O 1
ATOM 1685 N 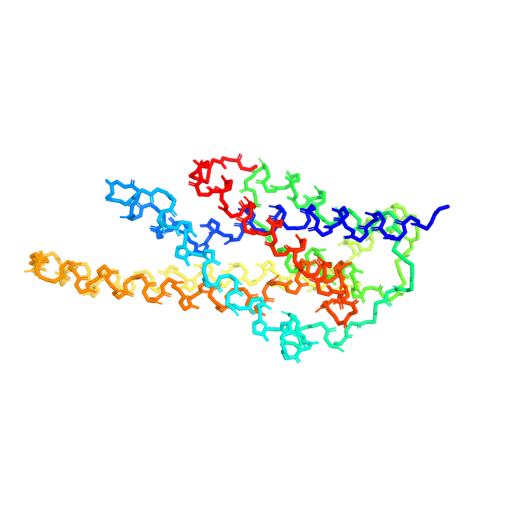N . GLY A 1 209 ? 12.539 -1.520 -5.634 1.00 78.00 209 GLY A N 1
ATOM 1686 C CA . GLY A 1 209 ? 13.354 -0.674 -4.767 1.00 78.00 209 GLY A CA 1
ATOM 1687 C C . GLY A 1 209 ? 14.855 -0.979 -4.790 1.00 78.00 209 GLY A C 1
ATOM 1688 O O . GLY A 1 209 ? 15.598 -0.252 -4.137 1.00 78.00 209 GLY A O 1
ATOM 1689 N N . PHE A 1 210 ? 15.318 -1.982 -5.550 1.00 67.50 210 PHE A N 1
ATOM 1690 C CA . PHE A 1 210 ? 16.722 -2.430 -5.554 1.00 67.50 210 PHE A CA 1
ATOM 1691 C C . PHE A 1 210 ? 17.719 -1.331 -5.957 1.00 67.50 210 PHE A C 1
ATOM 1693 O O . PHE A 1 210 ? 18.805 -1.237 -5.396 1.00 67.50 210 PHE A O 1
ATOM 1700 N N . GLU A 1 211 ? 17.336 -0.475 -6.905 1.00 70.06 211 GLU A N 1
ATOM 1701 C CA . GLU A 1 211 ? 18.184 0.608 -7.430 1.00 70.06 211 GLU A CA 1
ATOM 1702 C C . GLU A 1 211 ? 17.772 1.988 -6.895 1.00 70.06 211 GLU A C 1
ATOM 1704 O O . GLU A 1 211 ? 18.277 3.021 -7.341 1.00 70.06 211 GLU A O 1
ATOM 1709 N N . THR A 1 212 ? 16.820 2.043 -5.955 1.00 76.19 212 THR A N 1
ATOM 1710 C CA . THR A 1 212 ? 16.340 3.333 -5.455 1.00 76.19 212 THR A CA 1
ATOM 1711 C C . THR A 1 212 ? 17.403 4.003 -4.594 1.00 76.19 212 THR A C 1
ATOM 1713 O O . THR A 1 212 ? 17.841 3.477 -3.576 1.00 76.19 212 THR A O 1
ATOM 1716 N N . THR A 1 213 ? 17.816 5.204 -5.000 1.00 86.69 213 THR A N 1
ATOM 1717 C CA . THR A 1 213 ? 18.686 6.046 -4.175 1.00 86.69 213 THR A CA 1
ATOM 1718 C C . THR A 1 213 ? 17.979 6.393 -2.859 1.00 86.69 213 THR A C 1
ATOM 1720 O O . THR A 1 213 ? 16.747 6.442 -2.836 1.00 86.69 213 THR A O 1
ATOM 1723 N N . PRO A 1 214 ? 18.705 6.739 -1.778 1.00 89.44 214 PRO A N 1
ATOM 1724 C CA . PRO A 1 214 ? 18.078 7.181 -0.529 1.00 89.44 214 PRO A CA 1
ATOM 1725 C C . PRO A 1 214 ? 17.076 8.327 -0.733 1.00 89.44 214 PRO A C 1
ATOM 1727 O O . PRO A 1 214 ? 16.039 8.385 -0.075 1.00 89.44 214 PRO A O 1
ATOM 1730 N N . PHE A 1 215 ? 17.360 9.212 -1.695 1.00 90.31 215 PHE A N 1
ATOM 1731 C CA . PHE A 1 215 ? 16.445 10.271 -2.102 1.00 90.31 215 PHE A CA 1
ATOM 1732 C C . PHE A 1 215 ? 15.187 9.717 -2.787 1.00 90.31 215 PHE A C 1
ATOM 1734 O O . PHE A 1 215 ? 14.080 10.075 -2.393 1.00 90.31 215 PHE A O 1
ATOM 1741 N N . GLY A 1 216 ? 15.334 8.811 -3.760 1.00 90.31 216 GLY A N 1
ATOM 1742 C CA . GLY A 1 216 ? 14.202 8.150 -4.419 1.00 90.31 216 GLY A CA 1
ATOM 1743 C C . GLY A 1 216 ? 13.330 7.365 -3.435 1.00 90.31 216 GLY A C 1
ATOM 1744 O O . GLY A 1 216 ? 12.108 7.496 -3.449 1.00 90.31 216 GLY A O 1
ATOM 1745 N N . PHE A 1 217 ? 13.946 6.632 -2.507 1.00 93.44 217 PHE A N 1
ATOM 1746 C CA . PHE A 1 217 ? 13.229 5.970 -1.422 1.00 93.44 217 PHE A CA 1
ATOM 1747 C C . PHE A 1 217 ? 12.454 6.979 -0.563 1.00 93.44 217 PHE A C 1
ATOM 1749 O O . PHE A 1 217 ? 11.251 6.808 -0.365 1.00 93.44 217 PHE A O 1
ATOM 1756 N N . GLY A 1 218 ? 13.096 8.070 -0.131 1.00 94.44 218 GLY A N 1
ATOM 1757 C CA . GLY A 1 218 ? 12.448 9.134 0.640 1.00 94.44 218 GLY A CA 1
ATOM 1758 C C . GLY A 1 218 ? 11.240 9.750 -0.074 1.00 94.44 218 GLY A C 1
ATOM 1759 O O . GLY A 1 218 ? 10.198 9.949 0.549 1.00 94.44 218 GLY A O 1
ATOM 1760 N N . VAL A 1 219 ? 11.339 9.979 -1.388 1.00 94.50 219 VAL A N 1
ATOM 1761 C CA . VAL A 1 219 ? 10.217 10.456 -2.214 1.00 94.50 219 VAL A CA 1
ATOM 1762 C C . VAL A 1 219 ? 9.095 9.415 -2.275 1.00 94.50 219 VAL A C 1
ATOM 1764 O O . VAL A 1 219 ? 7.937 9.760 -2.048 1.00 94.50 219 VAL A O 1
ATOM 1767 N N . SER A 1 220 ? 9.418 8.140 -2.520 1.00 94.44 220 SER A N 1
ATOM 1768 C CA . SER A 1 220 ? 8.422 7.058 -2.574 1.00 94.44 220 SER A CA 1
ATOM 1769 C C . SER A 1 220 ? 7.665 6.896 -1.247 1.00 94.44 220 SER A C 1
ATOM 1771 O O . SER A 1 220 ? 6.437 6.794 -1.232 1.00 94.44 220 SER A O 1
ATOM 1773 N N . LEU A 1 221 ? 8.382 6.983 -0.121 1.00 95.38 221 LEU A N 1
ATOM 1774 C CA . LEU A 1 221 ? 7.816 6.942 1.223 1.00 95.38 221 LEU A CA 1
ATOM 1775 C C . LEU A 1 221 ? 6.916 8.155 1.484 1.00 95.38 221 LEU A C 1
ATOM 1777 O O . LEU A 1 221 ? 5.807 7.995 1.991 1.00 95.38 221 LEU A O 1
ATOM 1781 N N . ALA A 1 222 ? 7.360 9.358 1.109 1.00 95.75 222 ALA A N 1
ATOM 1782 C CA . ALA A 1 222 ? 6.575 10.580 1.266 1.00 95.75 222 ALA A CA 1
ATOM 1783 C C . ALA A 1 222 ? 5.262 10.528 0.469 1.00 95.75 222 ALA A C 1
ATOM 1785 O O . ALA A 1 222 ? 4.220 10.927 0.992 1.00 95.75 222 ALA A O 1
ATOM 1786 N N . ILE A 1 223 ? 5.289 9.984 -0.754 1.00 95.38 223 ILE A N 1
ATOM 1787 C CA . ILE A 1 223 ? 4.086 9.763 -1.570 1.00 95.38 223 ILE A CA 1
ATOM 1788 C C . ILE A 1 223 ? 3.116 8.829 -0.838 1.00 95.38 223 ILE A C 1
ATOM 1790 O O . ILE A 1 223 ? 1.956 9.188 -0.650 1.00 95.38 223 ILE A O 1
ATOM 1794 N N . LEU A 1 224 ? 3.578 7.666 -0.370 1.00 94.94 224 LEU A N 1
ATOM 1795 C CA . LEU A 1 224 ? 2.717 6.681 0.295 1.00 94.94 224 LEU A CA 1
ATOM 1796 C C . LEU A 1 224 ? 2.144 7.193 1.624 1.00 94.94 224 LEU A C 1
ATOM 1798 O O . LEU A 1 224 ? 0.951 7.039 1.887 1.00 94.94 224 LEU A O 1
ATOM 1802 N N . VAL A 1 225 ? 2.961 7.857 2.445 1.00 95.75 225 VAL A N 1
ATOM 1803 C CA . VAL A 1 225 ? 2.520 8.467 3.710 1.00 95.75 225 VAL A CA 1
ATOM 1804 C C . VAL A 1 225 ? 1.526 9.608 3.464 1.00 95.75 225 VAL A C 1
ATOM 1806 O O . VAL A 1 225 ? 0.536 9.723 4.194 1.00 95.75 225 VAL A O 1
ATOM 1809 N N . GLY A 1 226 ? 1.760 10.431 2.436 1.00 94.69 226 GLY A N 1
ATOM 1810 C CA . GLY A 1 226 ? 0.866 11.517 2.034 1.00 94.69 226 GLY A CA 1
ATOM 1811 C C . GLY A 1 226 ? -0.475 11.012 1.500 1.00 94.69 226 GLY A C 1
ATOM 1812 O O . GLY A 1 226 ? -1.525 11.520 1.892 1.00 94.69 226 GLY A O 1
ATOM 1813 N N . LEU A 1 227 ? -0.462 9.958 0.682 1.00 92.00 227 LEU A N 1
ATOM 1814 C CA . LEU A 1 227 ? -1.675 9.284 0.213 1.00 92.00 227 LEU A CA 1
ATOM 1815 C C . LEU A 1 227 ? -2.467 8.672 1.369 1.00 92.00 227 LEU A C 1
ATOM 1817 O O . LEU A 1 227 ? -3.684 8.839 1.445 1.00 92.00 227 LEU A O 1
ATOM 1821 N N . LEU A 1 228 ? -1.781 8.039 2.322 1.00 92.25 228 LEU A N 1
ATOM 1822 C CA . LEU A 1 228 ? -2.419 7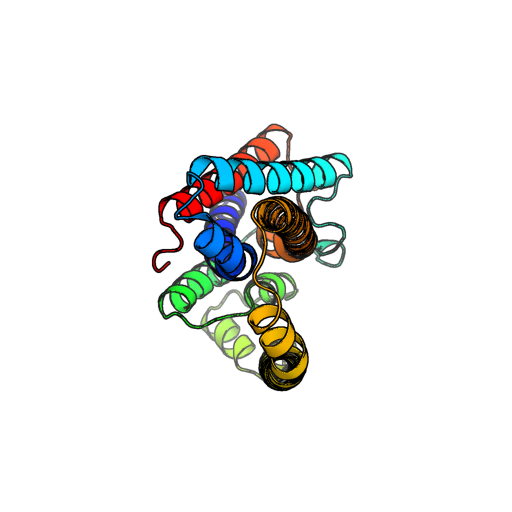.522 3.528 1.00 92.25 228 LEU A CA 1
ATOM 1823 C C . LEU A 1 228 ? -3.060 8.652 4.351 1.00 92.25 228 LEU A C 1
ATOM 1825 O O . LEU A 1 228 ? -4.167 8.488 4.862 1.00 92.25 228 LEU A O 1
ATOM 1829 N N . ALA A 1 229 ? -2.405 9.816 4.444 1.00 92.56 229 ALA A N 1
ATOM 1830 C CA . ALA A 1 229 ? -2.971 10.993 5.106 1.00 92.56 229 ALA A CA 1
ATOM 1831 C C . ALA A 1 229 ? -4.256 11.454 4.411 1.00 92.56 229 ALA A C 1
ATOM 1833 O O . ALA A 1 229 ? -5.261 11.701 5.077 1.00 92.56 229 ALA A O 1
ATOM 1834 N N . TYR A 1 230 ? -4.239 11.516 3.078 1.00 90.12 230 TYR A N 1
ATOM 1835 C CA . TYR A 1 230 ? -5.400 11.880 2.272 1.00 90.12 230 TYR A CA 1
ATOM 1836 C C . TYR A 1 230 ? -6.578 10.915 2.475 1.00 90.12 230 TYR A C 1
ATOM 1838 O O . TYR A 1 230 ? -7.708 11.364 2.674 1.00 90.12 230 TYR A O 1
ATOM 1846 N N . ILE A 1 231 ? -6.334 9.601 2.506 1.00 87.19 231 ILE A N 1
ATOM 1847 C CA . ILE A 1 231 ? -7.376 8.580 2.732 1.00 87.19 231 ILE A CA 1
ATOM 1848 C C . ILE A 1 231 ? -7.988 8.711 4.133 1.00 87.19 231 ILE A C 1
ATOM 1850 O O . ILE A 1 231 ? -9.208 8.686 4.297 1.00 87.19 231 ILE A O 1
ATOM 1854 N N . PHE A 1 232 ? -7.155 8.905 5.157 1.00 88.06 232 PHE A N 1
ATOM 1855 C CA . PHE A 1 232 ? -7.627 9.053 6.536 1.00 88.06 232 PHE A CA 1
ATOM 1856 C C . PHE A 1 232 ? -8.372 10.376 6.749 1.00 88.06 232 PHE A C 1
ATOM 1858 O O . PHE A 1 232 ? -9.345 10.421 7.502 1.00 88.06 232 PHE A O 1
ATOM 1865 N N . TYR A 1 233 ? -7.946 11.444 6.070 1.00 86.81 233 TYR A N 1
ATOM 1866 C CA . TYR A 1 233 ? -8.620 12.740 6.087 1.00 86.81 233 TYR A CA 1
ATOM 1867 C C . TYR A 1 233 ? -9.986 12.689 5.389 1.00 86.81 233 TYR A C 1
ATOM 1869 O O . TYR A 1 233 ? -10.976 13.173 5.937 1.00 86.81 233 TYR A O 1
ATOM 1877 N N . SER A 1 234 ? -10.054 12.054 4.215 1.00 80.69 234 SER A N 1
ATOM 1878 C CA . SER A 1 234 ? -11.287 11.878 3.431 1.00 80.69 234 SER A CA 1
ATOM 1879 C C . SER A 1 234 ? -12.234 10.813 3.994 1.00 80.69 234 SER A C 1
ATOM 1881 O O . SER A 1 234 ? -13.353 10.675 3.504 1.00 80.69 234 SER A O 1
ATOM 1883 N N . ARG A 1 235 ? -11.815 10.083 5.038 1.00 67.69 235 ARG A N 1
ATOM 1884 C CA . ARG A 1 235 ? -12.567 9.006 5.704 1.00 67.69 235 ARG A CA 1
ATOM 1885 C C . ARG A 1 235 ? -13.050 7.903 4.757 1.00 67.69 235 ARG A C 1
ATOM 1887 O O . ARG A 1 235 ? -14.119 7.340 4.971 1.00 67.69 235 ARG A O 1
ATOM 1894 N N . GLY A 1 236 ? -12.274 7.605 3.717 1.00 55.59 236 GLY A N 1
ATOM 1895 C CA . GLY A 1 236 ? -12.675 6.622 2.709 1.00 55.59 236 GLY A CA 1
ATOM 1896 C C . GLY A 1 236 ? -13.878 7.064 1.869 1.00 55.59 236 GLY A C 1
ATOM 1897 O O . GLY A 1 236 ? -14.682 6.223 1.475 1.00 55.59 236 GLY A O 1
ATOM 1898 N N . GLY A 1 237 ? -14.030 8.371 1.614 1.00 48.75 237 GLY A N 1
ATOM 1899 C CA . GLY A 1 237 ? -14.930 8.853 0.564 1.00 48.75 237 GLY A CA 1
ATOM 1900 C C . GLY A 1 237 ? -14.660 8.137 -0.765 1.00 48.75 237 GLY A C 1
ATOM 1901 O O . GLY A 1 237 ? -13.547 7.660 -0.982 1.00 48.75 237 GLY A O 1
ATOM 1902 N N . ALA A 1 238 ? -15.683 8.037 -1.620 1.00 39.38 238 ALA A N 1
ATOM 1903 C CA . ALA A 1 238 ? -15.593 7.327 -2.895 1.00 39.38 238 ALA A CA 1
ATOM 1904 C C . ALA A 1 238 ? -14.355 7.786 -3.685 1.00 39.38 238 ALA A C 1
ATOM 1906 O O . ALA A 1 238 ? -14.263 8.957 -4.064 1.00 39.38 238 ALA A O 1
ATOM 1907 N N . VAL A 1 239 ? -13.408 6.866 -3.865 1.00 41.97 239 VAL A N 1
ATOM 1908 C CA . VAL A 1 239 ? -12.310 6.987 -4.833 1.00 41.97 239 VAL A CA 1
ATOM 1909 C C . VAL A 1 239 ? -12.907 6.850 -6.224 1.00 41.97 239 VAL A C 1
ATOM 1911 O O . VAL A 1 239 ? -13.743 5.938 -6.374 1.00 41.97 239 VAL A O 1
#